Protein AF-A0A0K8QPE7-F1 (afdb_monomer)

InterPro domains:
  IPR009057 Homedomain-like superfamily [SSF46689] (226-319)
  IPR014875 Mor transcription activator [PF08765] (223-324)
  IPR052411 c/mor Transcriptional Regulatory Protein [PTHR37812] (212-329)
  IPR059570 HI_1489-like, N-terminal domain [PF27180] (2-115)

Structure (mmCIF, N/CA/C/O backbone):
data_AF-A0A0K8QPE7-F1
#
_entry.id   AF-A0A0K8QPE7-F1
#
loop_
_atom_site.group_PDB
_atom_site.id
_atom_site.type_symbol
_atom_site.label_atom_id
_atom_site.label_alt_id
_atom_site.label_comp_id
_atom_site.label_asym_id
_atom_site.label_entity_id
_atom_site.label_seq_id
_atom_site.pdbx_PDB_ins_code
_atom_site.Cartn_x
_atom_site.Cartn_y
_atom_site.Cartn_z
_atom_site.occupancy
_atom_site.B_iso_or_equiv
_atom_site.auth_seq_id
_atom_site.auth_comp_id
_atom_site.auth_asym_id
_atom_site.auth_atom_id
_atom_site.pdbx_PDB_model_num
ATOM 1 N N . MET A 1 1 ? -21.247 -4.657 -17.329 1.00 58.12 1 MET A N 1
ATOM 2 C CA . MET A 1 1 ? -20.750 -3.402 -16.729 1.00 58.12 1 MET A CA 1
ATOM 3 C C . MET A 1 1 ? -20.026 -3.777 -15.454 1.00 58.12 1 MET A C 1
ATOM 5 O O . MET A 1 1 ? -20.672 -4.264 -14.537 1.00 58.12 1 MET A O 1
ATOM 9 N N . SER A 1 2 ? -18.701 -3.676 -15.448 1.00 74.12 2 SER A N 1
ATOM 10 C CA . SER A 1 2 ? -17.871 -4.015 -14.294 1.00 74.12 2 SER A CA 1
ATOM 11 C C . SER A 1 2 ? -17.926 -2.897 -13.253 1.00 74.12 2 SER A C 1
ATOM 13 O O . SER A 1 2 ? -17.938 -1.712 -13.596 1.00 74.12 2 SER A O 1
ATOM 15 N N . VAL A 1 3 ? -18.003 -3.260 -11.973 1.00 84.12 3 VAL A N 1
ATOM 16 C CA . VAL A 1 3 ? -17.996 -2.281 -10.874 1.00 84.12 3 VAL A CA 1
ATOM 17 C C . VAL A 1 3 ? -16.578 -1.736 -10.746 1.00 84.12 3 VAL A C 1
ATOM 19 O O . VAL A 1 3 ? -15.628 -2.513 -10.689 1.00 84.12 3 VAL A O 1
ATOM 22 N N . ARG A 1 4 ? -16.409 -0.412 -10.709 1.00 83.62 4 ARG A N 1
ATOM 23 C CA . ARG A 1 4 ? -15.086 0.230 -10.657 1.00 83.62 4 ARG A CA 1
ATOM 24 C C . ARG A 1 4 ? -14.842 0.830 -9.280 1.00 83.62 4 ARG A C 1
ATOM 26 O O . ARG A 1 4 ? -15.727 1.477 -8.727 1.00 83.62 4 ARG A O 1
ATOM 33 N N . ILE A 1 5 ? -13.648 0.613 -8.739 1.00 84.69 5 ILE A N 1
ATOM 34 C CA . ILE A 1 5 ? -13.207 1.171 -7.459 1.00 84.69 5 ILE A CA 1
ATOM 35 C C . ILE A 1 5 ? -12.044 2.121 -7.735 1.00 84.69 5 ILE A C 1
ATOM 37 O O . ILE A 1 5 ? -11.119 1.776 -8.468 1.00 84.69 5 ILE A O 1
ATOM 41 N N . THR A 1 6 ? -12.085 3.309 -7.134 1.00 82.50 6 THR A N 1
ATOM 42 C CA . THR A 1 6 ? -11.012 4.307 -7.233 1.00 82.50 6 THR A CA 1
ATOM 43 C C . THR A 1 6 ? -10.194 4.307 -5.952 1.00 82.50 6 THR A C 1
ATOM 45 O O . THR A 1 6 ? -10.733 4.467 -4.857 1.00 82.50 6 THR A O 1
ATOM 48 N N . CYS A 1 7 ? -8.878 4.147 -6.075 1.00 77.19 7 CYS A N 1
ATOM 49 C CA . CYS A 1 7 ? -7.970 4.233 -4.941 1.00 77.19 7 CYS A CA 1
ATOM 50 C C . CYS A 1 7 ? -7.912 5.680 -4.411 1.00 77.19 7 CYS A C 1
ATOM 52 O O . CYS A 1 7 ? -7.470 6.568 -5.143 1.00 77.19 7 CYS A O 1
ATOM 54 N N . PRO A 1 8 ? -8.258 5.944 -3.138 1.00 73.38 8 PRO A N 1
ATOM 55 C CA . PRO A 1 8 ? -8.232 7.298 -2.580 1.00 73.38 8 PRO A CA 1
ATOM 56 C C . PRO A 1 8 ? -6.809 7.849 -2.386 1.00 73.38 8 PRO A C 1
ATOM 58 O O . PRO A 1 8 ? -6.637 9.051 -2.221 1.00 73.38 8 PRO A O 1
ATOM 61 N N . SER A 1 9 ? -5.781 6.994 -2.398 1.00 62.75 9 SER A N 1
ATOM 62 C CA . SER A 1 9 ? -4.389 7.404 -2.161 1.00 62.75 9 SER A CA 1
ATOM 63 C C . SER A 1 9 ? -3.621 7.765 -3.433 1.00 62.75 9 SER A C 1
ATOM 65 O O . SER A 1 9 ? -2.687 8.561 -3.372 1.00 62.75 9 SER A O 1
ATOM 67 N N . CYS A 1 10 ? -3.964 7.173 -4.580 1.00 76.56 10 CYS A N 1
ATOM 68 C CA . CYS A 1 10 ? -3.265 7.429 -5.847 1.00 76.56 10 CYS A CA 1
ATOM 69 C C . CYS A 1 10 ? -4.183 7.783 -7.019 1.00 76.56 10 CYS A C 1
ATOM 71 O O . CYS A 1 10 ? -3.675 8.142 -8.075 1.00 76.56 10 CYS A O 1
ATOM 73 N N . GLY A 1 11 ? -5.506 7.701 -6.852 1.00 79.94 11 GLY A N 1
ATOM 74 C CA . GLY A 1 11 ? -6.484 8.030 -7.890 1.00 79.94 11 GLY A CA 1
ATOM 75 C C . GLY A 1 11 ? -6.674 6.954 -8.960 1.00 79.94 11 GLY A C 1
ATOM 76 O O . GLY A 1 11 ? -7.508 7.136 -9.835 1.00 79.94 11 GLY A O 1
ATOM 77 N N . THR A 1 12 ? -5.942 5.837 -8.893 1.00 82.25 12 THR A N 1
ATOM 78 C CA . THR A 1 12 ? -6.062 4.741 -9.864 1.00 82.25 12 THR A CA 1
ATOM 79 C C . THR A 1 12 ? -7.413 4.045 -9.740 1.00 82.25 12 THR A C 1
ATOM 81 O O . THR A 1 12 ? -7.791 3.595 -8.656 1.00 82.25 12 THR A O 1
ATOM 84 N N . ASP A 1 13 ? -8.112 3.931 -10.859 1.00 84.06 13 ASP A N 1
ATOM 85 C CA . ASP A 1 13 ? -9.331 3.159 -11.045 1.00 84.06 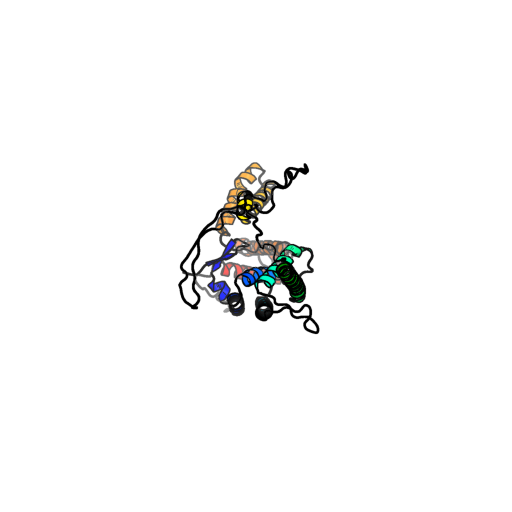13 ASP A CA 1
ATOM 86 C C . ASP A 1 13 ? -9.016 1.707 -11.429 1.00 84.06 13 ASP A C 1
ATOM 88 O O . ASP A 1 13 ? -8.177 1.439 -12.285 1.00 84.06 13 ASP A O 1
ATOM 92 N N . PHE A 1 14 ? -9.693 0.749 -10.799 1.00 83.44 14 PHE A N 1
ATOM 93 C CA . PHE A 1 14 ? -9.559 -0.672 -11.121 1.00 83.44 14 PHE A CA 1
ATOM 94 C C . PHE A 1 14 ? -10.923 -1.377 -11.097 1.00 83.44 14 PHE A C 1
ATOM 96 O O . PHE A 1 14 ? -11.803 -1.000 -10.314 1.00 83.44 14 PHE A O 1
ATOM 103 N N . PRO A 1 15 ? -11.142 -2.394 -11.954 1.00 83.81 15 PRO A N 1
ATOM 104 C CA . PRO A 1 15 ? -12.352 -3.202 -11.894 1.00 83.81 15 PRO A CA 1
ATOM 105 C C . PRO A 1 15 ? -12.342 -4.037 -10.606 1.00 83.81 15 PRO A C 1
ATOM 107 O O . PRO A 1 15 ? -11.383 -4.755 -10.319 1.00 83.81 15 PRO A O 1
ATOM 110 N N . ALA A 1 16 ? -13.411 -3.935 -9.818 1.00 79.75 16 ALA A N 1
ATOM 111 C CA . ALA A 1 16 ? -13.544 -4.566 -8.506 1.00 79.75 16 ALA A CA 1
ATOM 112 C C . ALA A 1 16 ? -13.360 -6.086 -8.579 1.00 79.75 16 ALA A C 1
ATOM 114 O O . ALA A 1 16 ? -12.709 -6.682 -7.722 1.00 79.75 16 ALA A O 1
ATOM 115 N N . GLU A 1 17 ? -13.887 -6.702 -9.638 1.00 79.44 17 GLU A N 1
ATOM 116 C CA . GLU A 1 17 ? -13.729 -8.128 -9.909 1.00 79.44 17 GLU A CA 1
ATOM 117 C C . GLU A 1 17 ? -12.258 -8.548 -10.020 1.00 79.44 17 GLU A C 1
ATOM 119 O O . GLU A 1 17 ? -11.885 -9.545 -9.413 1.00 79.44 17 GLU A O 1
ATOM 124 N N . ALA A 1 18 ? -11.392 -7.768 -10.678 1.00 77.19 18 ALA A N 1
ATOM 125 C CA . ALA A 1 18 ? -9.973 -8.105 -10.811 1.00 77.19 18 ALA A CA 1
ATOM 126 C C . ALA A 1 18 ? -9.252 -8.106 -9.457 1.00 77.19 18 ALA A C 1
ATOM 128 O O . ALA A 1 18 ? -8.376 -8.934 -9.221 1.00 77.19 18 ALA A O 1
ATOM 129 N N . GLY A 1 19 ? -9.655 -7.216 -8.546 1.00 72.56 19 GLY A N 1
ATOM 130 C CA . GLY A 1 19 ? -9.136 -7.192 -7.182 1.00 72.56 19 GLY A CA 1
ATOM 131 C C . GLY A 1 19 ? -9.613 -8.369 -6.330 1.00 72.56 19 GLY A C 1
ATOM 132 O O . GLY A 1 19 ? -8.905 -8.764 -5.413 1.00 72.56 19 GLY A O 1
ATOM 133 N N . LEU A 1 20 ? -10.785 -8.940 -6.627 1.00 77.50 20 LEU A N 1
ATOM 134 C CA . LEU A 1 20 ? -11.432 -9.993 -5.837 1.00 77.50 20 LEU A CA 1
ATOM 135 C C . LEU A 1 20 ? -11.361 -11.386 -6.472 1.00 77.50 20 LEU A C 1
ATOM 137 O O . LEU A 1 20 ? -11.886 -12.328 -5.889 1.00 77.50 20 LEU A O 1
ATOM 141 N N . VAL A 1 21 ? -10.745 -11.561 -7.642 1.00 78.56 21 VAL A N 1
ATOM 142 C CA . VAL A 1 21 ? -10.579 -12.890 -8.263 1.00 78.56 21 VAL A CA 1
ATOM 143 C C . VAL A 1 21 ? -9.715 -13.794 -7.381 1.00 78.56 21 VAL A C 1
ATOM 145 O O . VAL A 1 21 ? -10.066 -14.955 -7.157 1.00 78.56 21 VAL A O 1
ATOM 148 N N . GLU A 1 22 ? -8.637 -13.240 -6.826 1.00 79.81 22 GLU A N 1
ATOM 149 C CA . GLU A 1 22 ? -7.688 -13.960 -5.980 1.00 79.81 22 GLU A CA 1
ATOM 150 C C . GLU A 1 22 ? -8.303 -14.424 -4.653 1.00 79.81 22 GLU A C 1
ATOM 152 O O . GLU A 1 22 ? -8.989 -13.676 -3.950 1.00 79.81 22 GLU A O 1
ATOM 157 N N . GLY A 1 23 ? -8.005 -15.666 -4.257 1.00 84.00 23 GLY A N 1
ATOM 158 C CA . GLY A 1 23 ? -8.595 -16.281 -3.063 1.00 84.00 23 GLY A CA 1
ATOM 159 C C . GLY A 1 23 ? -8.273 -15.537 -1.762 1.00 84.00 23 GLY A C 1
ATOM 160 O O . GLY A 1 23 ? -9.136 -15.405 -0.894 1.00 84.00 23 GLY A O 1
ATOM 161 N N . ASP A 1 24 ? -7.054 -15.004 -1.632 1.00 86.19 24 ASP A N 1
ATOM 162 C CA . ASP A 1 24 ? -6.664 -14.184 -0.477 1.00 86.19 24 ASP A CA 1
ATOM 163 C C . ASP A 1 24 ? -7.404 -12.843 -0.432 1.00 86.19 24 ASP A C 1
ATOM 165 O O . ASP A 1 24 ? -7.728 -12.363 0.652 1.00 86.19 24 ASP A O 1
ATOM 169 N N . ALA A 1 25 ? -7.713 -12.247 -1.587 1.00 85.19 25 ALA A N 1
ATOM 170 C CA . ALA A 1 25 ? -8.438 -10.983 -1.641 1.00 85.19 25 ALA A CA 1
ATOM 171 C C . ALA A 1 25 ? -9.894 -11.153 -1.211 1.00 85.19 25 ALA A C 1
ATOM 173 O O . ALA A 1 25 ? -10.409 -10.336 -0.448 1.00 85.19 25 ALA A O 1
ATOM 174 N N . LYS A 1 26 ? -10.531 -12.263 -1.611 1.00 87.06 26 LYS A N 1
ATOM 175 C CA . LYS A 1 26 ? -11.866 -12.640 -1.119 1.00 87.06 26 LYS A CA 1
ATOM 176 C C . LYS A 1 26 ? -11.873 -12.831 0.391 1.00 87.06 26 LYS A C 1
ATOM 178 O O . LYS A 1 26 ? -12.768 -12.328 1.061 1.00 87.06 26 LYS A O 1
ATOM 183 N N . ARG A 1 27 ? -10.862 -13.520 0.934 1.00 89.75 27 ARG A N 1
ATOM 184 C CA . ARG A 1 27 ? -10.716 -13.701 2.386 1.00 89.75 27 ARG A CA 1
ATOM 185 C C . ARG A 1 27 ? -10.540 -12.370 3.109 1.00 89.75 27 ARG A C 1
ATOM 187 O O . ARG A 1 27 ? -11.201 -12.149 4.116 1.00 89.75 27 ARG A O 1
ATOM 194 N N . LEU A 1 28 ? -9.702 -11.475 2.583 1.00 90.81 28 LEU A N 1
ATOM 195 C CA . LEU A 1 28 ? -9.509 -10.139 3.150 1.00 90.81 28 LEU A CA 1
ATOM 196 C C . LEU A 1 28 ? -10.827 -9.354 3.177 1.00 90.81 28 LEU A C 1
ATOM 198 O O . LEU A 1 28 ? -11.183 -8.783 4.203 1.00 90.81 28 LEU A O 1
ATOM 202 N N . GLY A 1 29 ? -11.562 -9.367 2.062 1.00 89.75 29 GLY A N 1
ATOM 203 C CA . GLY A 1 29 ? -12.872 -8.729 1.956 1.00 89.75 29 GLY A CA 1
ATOM 204 C C . GLY A 1 29 ? -13.899 -9.317 2.926 1.00 89.75 29 GLY A C 1
ATOM 205 O O . GLY A 1 29 ? -14.642 -8.560 3.539 1.00 89.75 29 GLY A O 1
ATOM 206 N N . ALA A 1 30 ? -13.906 -10.639 3.117 1.00 91.06 30 ALA A N 1
ATOM 207 C CA . ALA A 1 30 ? -14.803 -11.308 4.058 1.00 91.06 30 ALA A CA 1
ATOM 208 C C . ALA A 1 30 ? -14.527 -10.911 5.516 1.00 91.06 30 ALA A C 1
ATOM 210 O O . ALA A 1 30 ? -15.469 -10.617 6.246 1.00 91.06 30 ALA A O 1
ATOM 211 N N . VAL A 1 31 ? -13.251 -10.843 5.922 1.00 92.94 31 VAL A N 1
ATOM 212 C CA . VAL A 1 31 ? -12.878 -10.367 7.265 1.00 92.94 31 VAL A CA 1
ATOM 213 C C . VAL A 1 31 ? -13.325 -8.918 7.450 1.00 92.94 31 VAL A C 1
ATOM 215 O O . VAL A 1 31 ? -14.020 -8.613 8.409 1.00 92.94 31 VAL A O 1
ATOM 218 N N . LEU A 1 32 ? -13.014 -8.035 6.496 1.00 92.06 32 LEU A N 1
ATOM 219 C CA . LEU A 1 32 ? -13.408 -6.623 6.566 1.00 92.06 32 LEU A CA 1
ATOM 220 C C . LEU A 1 32 ? -14.928 -6.421 6.601 1.00 92.06 32 LEU A C 1
ATOM 222 O O . LEU A 1 32 ? -15.394 -5.499 7.262 1.00 92.06 32 LEU A O 1
ATOM 226 N N . ALA A 1 33 ? -15.694 -7.262 5.904 1.00 90.62 33 ALA A N 1
ATOM 227 C CA . ALA A 1 33 ? -17.153 -7.194 5.890 1.00 90.62 33 ALA A CA 1
ATOM 228 C C . ALA A 1 33 ? -17.792 -7.621 7.223 1.00 90.62 33 ALA A C 1
ATOM 230 O O . ALA A 1 33 ? -18.894 -7.173 7.525 1.00 90.62 33 ALA A O 1
ATOM 231 N N . GLY A 1 34 ? -17.122 -8.477 8.002 1.00 89.62 34 GLY A N 1
ATOM 232 C CA . GLY A 1 34 ? -17.580 -8.891 9.331 1.00 89.62 34 GLY A CA 1
ATOM 233 C C . GLY A 1 34 ? -17.245 -7.896 10.446 1.00 89.62 34 GLY A C 1
ATOM 234 O O . GLY A 1 34 ? -17.803 -7.995 11.532 1.00 89.62 34 GLY A O 1
ATOM 235 N N . MET A 1 35 ? -16.348 -6.941 10.191 1.00 91.12 35 MET A N 1
ATOM 236 C CA . MET A 1 35 ? -15.895 -5.971 11.186 1.00 91.12 35 MET A CA 1
ATOM 237 C C . MET A 1 35 ? -16.841 -4.771 11.298 1.00 91.12 35 MET A C 1
ATOM 239 O O . MET A 1 35 ? -17.440 -4.331 10.316 1.00 91.12 35 MET A O 1
ATOM 243 N N . GLU A 1 36 ? -16.879 -4.160 12.485 1.00 89.94 36 GLU A N 1
ATOM 244 C CA . GLU A 1 36 ? -17.539 -2.867 12.682 1.00 89.94 36 GLU A CA 1
ATOM 245 C C . GLU A 1 36 ? -16.951 -1.817 11.708 1.00 89.94 36 GLU A C 1
ATOM 247 O O . GLU A 1 36 ? -15.720 -1.691 11.623 1.00 89.94 36 GLU A O 1
ATOM 252 N N . PRO A 1 37 ? -17.770 -1.017 10.992 1.00 86.75 37 PRO A N 1
ATOM 253 C CA . PRO A 1 37 ? -17.288 -0.133 9.924 1.00 86.75 37 PRO A CA 1
ATOM 254 C C . PRO A 1 37 ? -16.219 0.874 10.366 1.00 86.75 37 PRO A C 1
ATOM 256 O O . PRO A 1 37 ? -15.314 1.212 9.595 1.00 86.75 37 PRO A O 1
ATOM 259 N N . VAL A 1 38 ? -16.311 1.347 11.613 1.00 89.19 38 VAL A N 1
ATOM 260 C CA . VAL A 1 38 ? -15.336 2.266 12.217 1.00 89.19 38 VAL A CA 1
ATOM 261 C C . VAL A 1 38 ? -13.967 1.591 12.331 1.00 89.19 38 VAL A C 1
ATOM 263 O O . VAL A 1 38 ? -12.953 2.154 11.911 1.00 89.19 38 VAL A O 1
ATOM 266 N N . LEU A 1 39 ? -13.940 0.347 12.814 1.00 91.75 39 LEU A N 1
ATOM 267 C CA . LEU A 1 39 ? -12.715 -0.428 12.962 1.00 91.75 39 LEU A CA 1
ATOM 268 C C . LEU A 1 39 ? -12.154 -0.862 11.605 1.00 91.75 39 LEU A C 1
ATOM 270 O O . LEU A 1 39 ? -10.953 -0.733 11.386 1.00 91.75 39 LEU A O 1
ATOM 274 N N . GLY A 1 40 ? -12.997 -1.315 10.672 1.00 90.31 40 GLY A N 1
ATOM 275 C CA . GLY A 1 40 ? -12.563 -1.744 9.338 1.00 90.31 40 GLY A CA 1
ATOM 276 C C . GLY A 1 40 ? -11.819 -0.645 8.567 1.00 90.31 40 GLY A C 1
ATOM 277 O O . GLY A 1 40 ? -10.780 -0.900 7.949 1.00 90.31 40 GLY A O 1
ATOM 278 N N . ARG A 1 41 ? -12.283 0.611 8.668 1.00 87.50 41 ARG A N 1
ATOM 279 C CA . ARG A 1 41 ? -11.604 1.771 8.064 1.00 87.50 41 ARG A CA 1
ATOM 280 C C . ARG A 1 41 ? -10.220 2.012 8.669 1.00 87.50 41 ARG A C 1
ATOM 282 O O . ARG A 1 41 ? -9.263 2.228 7.923 1.00 87.50 41 ARG A O 1
ATOM 289 N N . ALA A 1 42 ? -10.111 1.978 9.996 1.00 90.19 42 ALA A N 1
ATOM 290 C CA . ALA A 1 42 ? -8.844 2.165 10.698 1.00 90.19 42 ALA A CA 1
ATOM 291 C C . ALA A 1 42 ? -7.872 0.999 10.424 1.00 90.19 42 ALA A C 1
ATOM 293 O O . ALA A 1 42 ? -6.682 1.211 10.182 1.00 90.19 42 ALA A O 1
ATOM 294 N N . ALA A 1 43 ? -8.385 -0.231 10.370 1.00 92.94 43 ALA A N 1
ATOM 295 C CA . ALA A 1 43 ? -7.609 -1.450 10.177 1.00 92.94 43 ALA A CA 1
ATOM 296 C C . ALA A 1 43 ? -6.882 -1.497 8.819 1.00 92.94 43 ALA A C 1
ATOM 298 O O . ALA A 1 43 ? -5.730 -1.929 8.748 1.00 92.94 43 ALA A O 1
ATOM 299 N N . LEU A 1 44 ? -7.494 -0.985 7.746 1.00 90.06 44 LEU A N 1
ATOM 300 C CA . LEU A 1 44 ? -6.829 -0.878 6.440 1.00 90.06 44 LEU A CA 1
ATOM 301 C C . LEU A 1 44 ? -5.600 0.042 6.479 1.00 90.06 44 LEU A C 1
ATOM 303 O O . LEU A 1 44 ? -4.564 -0.284 5.903 1.00 90.06 44 LEU A O 1
ATOM 307 N N . GLN A 1 45 ? -5.687 1.171 7.185 1.00 88.81 45 GLN A N 1
ATOM 308 C CA . GLN A 1 45 ? -4.551 2.083 7.355 1.00 88.81 45 GLN A CA 1
ATOM 309 C C . GLN A 1 45 ? -3.491 1.482 8.282 1.00 88.81 45 GLN A C 1
ATOM 311 O O . GLN A 1 45 ? -2.293 1.631 8.046 1.00 88.81 45 GLN A O 1
ATOM 316 N N . TYR A 1 46 ? -3.930 0.748 9.302 1.00 93.44 46 TYR A N 1
ATOM 317 C CA . TYR A 1 46 ? -3.068 0.048 10.245 1.00 93.44 46 TYR A CA 1
ATOM 318 C C . TYR A 1 46 ? -2.177 -1.005 9.578 1.00 93.44 46 TYR A C 1
ATOM 320 O O . TYR A 1 46 ? -0.999 -1.119 9.923 1.00 93.44 46 TYR A O 1
ATOM 328 N N . LEU A 1 47 ? -2.681 -1.718 8.563 1.00 92.50 47 LEU A N 1
ATOM 329 C CA . LEU A 1 47 ? -1.890 -2.686 7.793 1.00 92.50 47 LEU A CA 1
ATOM 330 C C . LEU A 1 47 ? -0.629 -2.075 7.161 1.00 92.50 47 LEU A C 1
ATOM 332 O O . LEU A 1 47 ? 0.367 -2.780 6.980 1.00 92.50 47 LEU A O 1
ATOM 336 N N . HIS A 1 48 ? -0.618 -0.769 6.872 1.00 89.38 48 HIS A N 1
ATOM 337 C CA . HIS A 1 48 ? 0.575 -0.096 6.358 1.00 89.38 48 HIS A CA 1
ATOM 338 C C . HIS A 1 48 ? 1.748 -0.113 7.349 1.00 89.38 48 HIS A C 1
ATOM 340 O O . HIS A 1 48 ? 2.896 -0.122 6.908 1.00 89.38 48 HIS A O 1
ATOM 346 N N . LEU A 1 49 ? 1.498 -0.200 8.661 1.00 91.94 49 LEU A N 1
ATOM 347 C CA . LEU A 1 49 ? 2.553 -0.267 9.684 1.00 91.94 49 LEU A CA 1
ATOM 348 C C . LEU A 1 49 ? 3.300 -1.617 9.694 1.00 91.94 49 LEU A C 1
ATOM 350 O O . LEU A 1 49 ? 4.403 -1.722 10.230 1.00 91.94 49 LEU A O 1
ATOM 354 N N . PHE A 1 50 ? 2.735 -2.653 9.071 1.00 91.62 50 PHE A N 1
ATOM 355 C CA . PHE A 1 50 ? 3.351 -3.981 8.935 1.00 91.62 50 PHE A CA 1
ATOM 356 C C . PHE A 1 50 ? 4.103 -4.151 7.611 1.00 91.62 50 PHE A C 1
ATOM 358 O O . PHE A 1 50 ? 4.711 -5.199 7.364 1.00 91.62 50 PHE A O 1
ATOM 365 N N . LYS A 1 51 ? 4.056 -3.139 6.736 1.00 90.62 51 LYS A N 1
ATOM 366 C CA . LYS A 1 51 ? 4.700 -3.181 5.427 1.00 90.62 51 LYS A CA 1
ATOM 367 C C . LYS A 1 51 ? 6.226 -3.064 5.584 1.00 90.62 51 LYS A C 1
ATOM 369 O O . LYS A 1 51 ? 6.707 -2.065 6.117 1.00 90.62 51 LYS A O 1
ATOM 374 N N . PRO A 1 52 ? 7.011 -4.042 5.097 1.00 86.25 52 PRO A N 1
ATOM 375 C CA . PRO A 1 52 ? 8.469 -3.947 5.094 1.00 86.25 52 PRO A CA 1
ATOM 376 C C . PRO A 1 52 ? 8.962 -2.899 4.082 1.00 86.25 52 PRO A C 1
ATOM 378 O O . PRO A 1 52 ? 8.320 -2.643 3.066 1.00 86.25 52 PRO A O 1
ATOM 381 N N . ALA A 1 53 ? 10.145 -2.326 4.320 1.00 79.62 53 ALA A N 1
ATOM 382 C CA . ALA A 1 53 ? 10.659 -1.199 3.531 1.00 79.62 53 ALA A CA 1
ATOM 383 C C . ALA A 1 53 ? 10.847 -1.498 2.029 1.00 79.62 53 ALA A C 1
ATOM 385 O O . ALA A 1 53 ? 10.710 -0.601 1.201 1.00 79.62 53 ALA A O 1
ATOM 386 N N . LYS A 1 54 ? 11.174 -2.747 1.668 1.00 79.81 54 LYS A N 1
ATOM 387 C CA . LYS A 1 54 ? 11.563 -3.124 0.296 1.00 79.81 54 LYS A CA 1
ATOM 388 C C . LYS A 1 54 ? 10.505 -3.909 -0.480 1.00 79.81 54 LYS A C 1
ATOM 390 O O . LYS A 1 54 ? 10.642 -4.048 -1.690 1.00 79.81 54 LYS A O 1
ATOM 395 N N . THR A 1 55 ? 9.482 -4.450 0.177 1.00 82.81 55 THR A N 1
ATOM 396 C CA . THR A 1 55 ? 8.518 -5.359 -0.463 1.00 82.81 55 THR A CA 1
ATOM 397 C C . THR A 1 55 ? 7.081 -4.986 -0.120 1.00 82.81 55 THR A C 1
ATOM 399 O O . THR A 1 55 ? 6.799 -4.312 0.871 1.00 82.81 55 THR A O 1
ATOM 402 N N . SER A 1 56 ? 6.143 -5.391 -0.974 1.00 83.56 56 SER A N 1
ATOM 403 C CA . SER A 1 56 ? 4.718 -5.283 -0.675 1.00 83.56 56 SER A CA 1
ATOM 404 C C . SER A 1 56 ? 4.314 -6.325 0.371 1.00 83.56 56 SER A C 1
ATOM 406 O O . SER A 1 56 ? 4.874 -7.424 0.443 1.00 83.56 56 SER A O 1
ATOM 408 N N . LEU A 1 57 ? 3.338 -5.973 1.209 1.00 85.62 57 LEU A N 1
ATOM 409 C CA . LEU A 1 57 ? 2.767 -6.907 2.172 1.00 85.62 57 LEU A CA 1
ATOM 410 C C . LEU A 1 57 ? 1.999 -7.986 1.401 1.00 85.62 57 LEU A C 1
ATOM 412 O O . LEU A 1 57 ? 1.094 -7.674 0.630 1.00 85.62 57 LEU A O 1
ATOM 416 N N . ARG A 1 58 ? 2.362 -9.257 1.600 1.00 89.62 58 ARG A N 1
ATOM 417 C CA . ARG A 1 58 ? 1.633 -10.380 0.996 1.00 89.62 58 ARG A CA 1
ATOM 418 C C . ARG A 1 58 ? 0.209 -10.435 1.543 1.00 89.62 58 ARG A C 1
ATOM 420 O O . ARG A 1 58 ? 0.017 -10.355 2.757 1.00 89.62 58 ARG A O 1
ATOM 427 N N . LEU A 1 59 ? -0.759 -10.658 0.659 1.00 89.50 59 LEU A N 1
ATOM 428 C CA . LEU A 1 59 ? -2.180 -10.636 1.002 1.00 89.50 59 LEU A CA 1
ATOM 429 C C . LEU A 1 59 ? -2.549 -11.709 2.036 1.00 89.50 59 LEU A C 1
ATOM 431 O O . LEU A 1 59 ? -3.202 -11.389 3.021 1.00 89.50 59 LEU A O 1
ATOM 435 N N . ALA A 1 60 ? -1.999 -12.923 1.921 1.00 90.62 60 ALA A N 1
ATOM 436 C CA . ALA A 1 60 ? -2.125 -13.969 2.942 1.00 90.62 60 ALA A CA 1
ATOM 437 C C . ALA A 1 60 ? -1.716 -13.509 4.356 1.00 90.62 60 ALA A C 1
ATOM 439 O O . ALA A 1 60 ? -2.360 -13.861 5.342 1.00 90.62 60 ALA A O 1
ATOM 440 N N . ARG A 1 61 ? -0.645 -12.708 4.482 1.00 93.31 61 ARG A N 1
ATOM 441 C CA . ARG A 1 61 ? -0.210 -12.171 5.783 1.00 93.31 61 ARG A CA 1
ATOM 442 C C . ARG A 1 61 ? -1.159 -11.078 6.273 1.00 93.31 61 ARG A C 1
ATOM 444 O O . ARG A 1 61 ? -1.455 -11.046 7.461 1.00 93.31 61 ARG A O 1
ATOM 451 N N . ALA A 1 62 ? -1.638 -10.215 5.378 1.00 93.19 62 ALA A N 1
ATOM 452 C CA . ALA A 1 62 ? -2.625 -9.191 5.713 1.00 93.19 62 ALA A CA 1
ATOM 453 C C . ALA A 1 62 ? -3.936 -9.805 6.233 1.00 93.19 62 ALA A C 1
ATOM 455 O O . ALA A 1 62 ? -4.463 -9.334 7.233 1.00 93.19 62 ALA A O 1
ATOM 456 N N . VAL A 1 63 ? -4.406 -10.895 5.611 1.00 94.38 63 VAL A N 1
ATOM 457 C CA . VAL A 1 63 ? -5.586 -11.651 6.063 1.00 94.38 63 VAL A CA 1
ATOM 458 C C . VAL A 1 63 ? -5.394 -12.178 7.483 1.00 94.38 63 VAL A C 1
ATOM 460 O O . VAL A 1 63 ? -6.275 -11.986 8.311 1.00 94.38 63 VAL A O 1
ATOM 463 N N . ARG A 1 64 ? -4.243 -12.796 7.788 1.00 95.06 64 ARG A N 1
ATOM 464 C CA . ARG A 1 64 ? -3.960 -13.314 9.140 1.00 95.06 64 ARG A CA 1
ATOM 465 C C . ARG A 1 64 ? -3.960 -12.202 10.190 1.00 95.06 64 ARG A C 1
ATOM 467 O O . ARG A 1 64 ? -4.632 -12.339 11.199 1.00 95.06 64 ARG A O 1
ATOM 474 N N . LEU A 1 65 ? -3.280 -11.086 9.911 1.00 95.12 65 LEU A N 1
ATOM 475 C CA . LEU A 1 65 ? -3.229 -9.933 10.819 1.00 95.12 65 LEU A CA 1
ATOM 476 C C . LEU A 1 65 ? -4.611 -9.298 11.044 1.00 95.12 65 LEU A C 1
ATOM 478 O O . LEU A 1 65 ? -4.940 -8.920 12.162 1.00 95.12 65 LEU A O 1
ATOM 482 N N . LEU A 1 66 ? -5.432 -9.168 9.996 1.00 95.50 66 LEU A N 1
ATOM 483 C CA . LEU A 1 66 ? -6.790 -8.641 10.157 1.00 95.50 66 LEU A CA 1
ATOM 484 C C . LEU A 1 66 ? -7.704 -9.602 10.913 1.00 95.50 66 LEU A C 1
ATOM 486 O O . LEU A 1 66 ? -8.497 -9.134 11.720 1.00 95.50 66 LEU A O 1
ATOM 490 N N . ALA A 1 67 ? -7.598 -10.910 10.672 1.00 94.69 67 ALA A N 1
ATOM 491 C CA . ALA A 1 67 ? -8.380 -11.904 11.401 1.00 94.69 67 ALA A CA 1
ATOM 492 C C . ALA A 1 67 ? -8.029 -11.892 12.897 1.00 94.69 67 ALA A C 1
ATOM 494 O O . ALA A 1 67 ? -8.922 -11.789 13.726 1.00 94.69 67 ALA A O 1
ATOM 495 N N . GLU A 1 68 ? -6.735 -11.864 13.238 1.00 95.25 68 GLU A N 1
ATOM 496 C CA . GLU A 1 68 ? -6.280 -11.731 14.629 1.00 95.25 68 GLU A CA 1
ATOM 497 C C . GLU A 1 68 ? -6.791 -10.435 15.283 1.00 95.25 68 GLU A C 1
ATOM 499 O O . GLU A 1 68 ? -7.195 -10.438 16.445 1.00 95.25 68 GLU A O 1
ATOM 504 N N . LEU A 1 69 ? -6.797 -9.316 14.550 1.00 95.12 69 LEU A N 1
ATOM 505 C CA . LEU A 1 69 ? -7.346 -8.051 15.044 1.00 95.12 69 LEU A CA 1
ATOM 506 C C . LEU A 1 69 ? -8.867 -8.117 15.255 1.00 95.12 69 LEU A C 1
ATOM 508 O O . LEU A 1 69 ? -9.355 -7.566 16.241 1.00 95.12 69 LEU A O 1
ATOM 512 N N . ALA A 1 70 ? -9.599 -8.759 14.343 1.00 93.50 70 ALA A N 1
ATOM 513 C CA . ALA A 1 70 ? -11.039 -8.958 14.467 1.00 93.50 70 ALA A CA 1
ATOM 514 C C . ALA A 1 70 ? -11.362 -9.812 15.701 1.00 93.50 70 ALA A C 1
ATOM 516 O O . ALA A 1 70 ? -12.134 -9.369 16.543 1.00 93.50 70 ALA A O 1
ATOM 517 N N . ASP A 1 71 ? -10.662 -10.935 15.897 1.00 92.88 71 ASP A N 1
ATOM 518 C CA . ASP A 1 71 ? -10.825 -11.800 17.073 1.00 92.88 71 ASP A CA 1
ATOM 519 C C . ASP A 1 71 ? -10.560 -11.042 18.390 1.00 92.88 71 ASP A C 1
ATOM 521 O O . ASP A 1 71 ? -11.272 -11.211 19.384 1.00 92.88 71 ASP A O 1
ATOM 525 N N . LEU A 1 72 ? -9.545 -10.167 18.409 1.00 91.50 72 LEU A N 1
ATOM 526 C CA . LEU A 1 72 ? -9.237 -9.323 19.568 1.00 91.50 72 LEU A CA 1
ATOM 527 C C . LEU A 1 72 ? -10.324 -8.276 19.851 1.00 91.50 72 LEU A C 1
ATOM 529 O O . LEU A 1 72 ? -10.587 -7.975 21.018 1.00 91.50 72 LEU A O 1
ATOM 533 N N . ALA A 1 73 ? -10.935 -7.709 18.811 1.00 91.88 73 ALA A N 1
ATOM 534 C CA . ALA A 1 73 ? -12.022 -6.747 18.952 1.00 91.88 73 ALA A CA 1
ATOM 535 C C . ALA A 1 73 ? -13.331 -7.430 19.382 1.00 91.88 73 ALA A C 1
ATOM 537 O O . ALA A 1 73 ? -14.004 -6.940 20.291 1.00 91.88 73 ALA A O 1
ATOM 538 N N . ASP A 1 74 ? -13.640 -8.590 18.801 1.00 91.00 74 ASP A N 1
ATOM 539 C CA . ASP A 1 74 ? -14.847 -9.375 19.074 1.00 91.00 74 ASP A CA 1
ATOM 540 C C . ASP A 1 74 ? -14.842 -9.985 20.479 1.00 91.00 74 ASP A C 1
ATOM 542 O O . ASP A 1 74 ? -15.895 -10.164 21.093 1.00 91.00 74 ASP A O 1
ATOM 546 N N . ALA A 1 75 ? -13.659 -10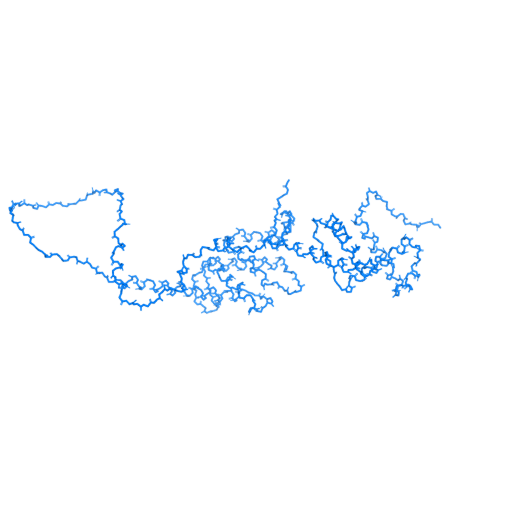.215 21.056 1.00 89.62 75 ALA A N 1
ATOM 547 C CA . ALA A 1 75 ? -13.527 -10.603 22.457 1.00 89.62 75 ALA A CA 1
ATOM 548 C C . ALA A 1 75 ? -14.122 -9.567 23.438 1.00 89.62 75 ALA A C 1
ATOM 550 O O . ALA A 1 75 ? -14.334 -9.892 24.611 1.00 89.62 75 ALA A O 1
ATOM 551 N N . GLY A 1 76 ? -14.331 -8.312 23.008 1.00 88.06 76 GLY A N 1
ATOM 552 C CA . GLY A 1 76 ? -14.958 -7.230 23.785 1.00 88.06 76 GLY A CA 1
ATOM 553 C C . GLY A 1 76 ? -14.184 -6.797 25.038 1.00 88.06 76 GLY A C 1
ATOM 554 O O . GLY A 1 76 ? -14.631 -5.939 25.806 1.00 88.06 76 GLY A O 1
ATOM 555 N N . THR A 1 77 ? -13.018 -7.395 25.276 1.00 89.62 77 THR A N 1
ATOM 556 C CA . THR A 1 77 ? -12.150 -7.131 26.419 1.00 89.62 77 THR A CA 1
ATOM 557 C C . THR A 1 77 ? -10.701 -7.078 25.972 1.00 89.62 77 THR A C 1
ATOM 559 O O . THR A 1 77 ? -10.287 -7.797 25.067 1.00 89.62 77 THR A O 1
ATOM 562 N N . VAL A 1 78 ? -9.907 -6.243 26.634 1.00 89.75 78 VAL A N 1
ATOM 563 C CA . VAL A 1 78 ? -8.475 -6.108 26.371 1.00 89.75 78 VAL A CA 1
ATOM 564 C C . VAL A 1 78 ? -7.667 -6.432 27.627 1.00 89.75 78 VAL A C 1
ATOM 566 O O . VAL A 1 78 ? -8.011 -6.028 28.740 1.00 89.75 78 VAL A O 1
ATOM 569 N N . CYS A 1 79 ? -6.568 -7.158 27.430 1.00 86.75 79 CYS A N 1
ATOM 570 C CA . CYS A 1 79 ? -5.528 -7.400 28.428 1.00 86.75 79 CYS A CA 1
ATOM 571 C C . CYS A 1 79 ? -4.206 -6.829 27.923 1.00 86.75 79 CYS A C 1
ATOM 573 O O . CYS A 1 79 ? -3.820 -7.112 26.781 1.00 86.75 79 CYS A O 1
ATOM 575 N N . ARG A 1 80 ? -3.478 -6.129 28.803 1.00 78.31 80 ARG A N 1
ATOM 576 C CA . ARG A 1 80 ? -2.113 -5.659 28.527 1.00 78.31 80 ARG A CA 1
ATOM 577 C C . ARG A 1 80 ? -1.168 -6.819 28.196 1.00 78.31 80 ARG A C 1
ATOM 579 O O . ARG A 1 80 ? -0.507 -6.760 27.170 1.00 78.31 80 ARG A O 1
ATOM 586 N N . ASP A 1 81 ? -1.207 -7.882 29.004 1.00 77.44 81 ASP A N 1
ATOM 587 C CA . ASP A 1 81 ? -0.498 -9.151 28.799 1.00 77.44 81 ASP A CA 1
ATOM 588 C C . ASP A 1 81 ? -1.435 -10.330 29.121 1.00 77.44 81 ASP A C 1
ATOM 590 O O . ASP A 1 81 ? -2.167 -10.292 30.112 1.00 77.44 81 ASP A O 1
ATOM 594 N N . GLU A 1 82 ? -1.424 -11.388 28.302 1.00 68.00 82 GLU A N 1
ATOM 595 C CA . GLU A 1 82 ? -2.350 -12.538 28.427 1.00 68.00 82 GLU A CA 1
ATOM 596 C C . GLU A 1 82 ? -2.160 -13.361 29.701 1.00 68.00 82 GLU A C 1
ATOM 598 O O . GLU A 1 82 ? -3.085 -14.036 30.140 1.00 68.00 82 GLU A O 1
ATOM 603 N N . ARG A 1 83 ? -0.966 -13.317 30.297 1.00 64.31 83 ARG A N 1
ATOM 604 C CA . ARG A 1 83 ? -0.596 -14.211 31.402 1.00 64.31 83 ARG A CA 1
ATOM 605 C C . ARG A 1 83 ? -1.015 -13.707 32.787 1.00 64.31 83 ARG A C 1
ATOM 607 O O . ARG A 1 83 ? -1.099 -14.520 33.697 1.00 64.31 83 ARG A O 1
ATOM 614 N N . ALA A 1 84 ? -1.255 -12.405 32.968 1.00 54.38 84 ALA A N 1
ATOM 615 C CA . ALA A 1 84 ? -1.497 -11.830 34.301 1.00 54.38 84 ALA A CA 1
ATOM 616 C C . ALA A 1 84 ? -2.332 -10.530 34.316 1.00 54.38 84 ALA A C 1
ATOM 618 O O . ALA A 1 84 ? -2.427 -9.869 35.349 1.00 54.38 84 ALA A O 1
ATOM 619 N N . GLY A 1 85 ? -2.903 -10.110 33.183 1.00 63.62 85 GLY A N 1
ATOM 620 C CA . GLY A 1 85 ? -3.548 -8.801 33.068 1.00 63.62 85 GLY A CA 1
ATOM 621 C C . GLY A 1 85 ? -5.009 -8.773 33.518 1.00 63.62 85 GLY A C 1
ATOM 622 O O . GLY A 1 85 ? -5.804 -9.627 33.128 1.00 63.62 85 GLY A O 1
ATOM 623 N N . VAL A 1 86 ? -5.386 -7.722 34.253 1.00 80.12 86 VAL A N 1
ATOM 624 C CA . VAL A 1 86 ? -6.790 -7.317 34.447 1.00 80.12 86 VAL A CA 1
ATOM 625 C C . VAL A 1 86 ? -7.459 -7.178 33.076 1.00 80.12 86 VAL A C 1
ATOM 627 O O . VAL A 1 86 ? -6.879 -6.597 32.158 1.00 80.12 86 VAL A O 1
ATOM 630 N N . ARG A 1 87 ? -8.664 -7.732 32.918 1.00 84.56 87 ARG A N 1
ATOM 631 C CA . ARG A 1 87 ? -9.475 -7.547 31.708 1.00 84.56 87 ARG A CA 1
ATOM 632 C C . ARG A 1 87 ? -10.253 -6.251 31.828 1.00 84.56 87 ARG A C 1
ATOM 634 O O . ARG A 1 87 ? -10.991 -6.066 32.791 1.00 84.56 87 ARG A O 1
ATOM 641 N N . ARG A 1 88 ? -10.093 -5.374 30.842 1.00 85.00 88 ARG A N 1
ATOM 642 C CA . ARG A 1 88 ? -10.854 -4.128 30.728 1.00 85.00 88 ARG A CA 1
ATOM 643 C C . ARG A 1 88 ? -11.834 -4.234 29.561 1.00 85.00 88 ARG A C 1
ATOM 645 O O . ARG A 1 88 ? -11.463 -4.827 28.546 1.00 85.00 88 ARG A O 1
ATOM 652 N N . PRO A 1 89 ? -13.063 -3.705 29.673 1.00 87.44 89 PRO A N 1
ATOM 653 C CA . PRO A 1 89 ? -13.994 -3.684 28.551 1.00 87.44 89 PRO A CA 1
ATOM 654 C C . PRO A 1 89 ? -13.437 -2.788 27.438 1.00 87.44 89 PRO A C 1
ATOM 656 O O . PRO A 1 89 ? -13.029 -1.657 27.693 1.00 87.44 89 PRO A O 1
ATOM 659 N N . ALA A 1 90 ? -13.413 -3.294 26.208 1.00 90.19 90 ALA A N 1
ATOM 660 C CA . ALA A 1 90 ? -12.911 -2.569 25.046 1.00 90.19 90 ALA A CA 1
ATOM 661 C C . ALA A 1 90 ? -13.848 -2.793 23.858 1.00 90.19 90 ALA A C 1
ATOM 663 O O . ALA A 1 90 ? -13.857 -3.865 23.259 1.00 90.19 90 ALA A O 1
ATOM 664 N N . ALA A 1 91 ? -14.640 -1.771 23.532 1.00 90.06 91 ALA A N 1
ATOM 665 C CA . ALA A 1 91 ? -15.481 -1.759 22.339 1.00 90.06 91 ALA A CA 1
ATOM 666 C C . ALA A 1 91 ? -14.644 -1.509 21.071 1.00 90.06 91 ALA A C 1
ATOM 668 O O . ALA A 1 91 ? -13.539 -0.967 21.148 1.00 90.06 91 ALA A O 1
ATOM 669 N N . ALA A 1 92 ? -15.192 -1.836 19.897 1.00 90.56 92 ALA A N 1
ATOM 670 C CA . ALA A 1 92 ? -14.529 -1.641 18.603 1.00 90.56 92 ALA A CA 1
ATOM 671 C C . ALA A 1 92 ? -14.065 -0.187 18.361 1.00 90.56 92 ALA A C 1
ATOM 673 O O . ALA A 1 92 ? -13.002 0.036 17.782 1.00 90.56 92 ALA A O 1
ATOM 674 N N . GLU A 1 93 ? -14.805 0.804 18.869 1.00 89.56 93 GLU A N 1
ATOM 675 C CA . GLU A 1 93 ? -14.432 2.227 18.811 1.00 89.56 93 GLU A CA 1
ATOM 676 C C . GLU A 1 93 ? -13.108 2.522 19.529 1.00 89.56 93 GLU A C 1
ATOM 678 O O . GLU A 1 93 ? -12.301 3.321 19.058 1.00 89.56 93 GLU A O 1
ATOM 683 N N . LEU A 1 94 ? -12.849 1.842 20.650 1.00 92.50 94 LEU A N 1
ATOM 684 C CA . LEU A 1 94 ? -11.622 2.017 21.422 1.00 92.50 94 LEU A CA 1
ATOM 685 C C . LEU A 1 94 ? -10.410 1.449 20.675 1.00 92.50 94 LEU A C 1
ATOM 687 O O . LEU A 1 94 ? -9.327 2.031 20.700 1.00 92.50 94 LEU A O 1
ATOM 691 N N . TRP A 1 95 ? -10.603 0.330 19.973 1.00 94.38 95 TRP A N 1
ATOM 692 C CA . TRP A 1 95 ? -9.592 -0.240 19.086 1.00 94.38 95 TRP A CA 1
ATOM 693 C C . TRP A 1 95 ? -9.290 0.684 17.906 1.00 94.38 95 TRP A C 1
ATOM 695 O O . TRP A 1 95 ? -8.118 0.899 17.593 1.00 94.38 95 TRP A O 1
ATOM 705 N N . ALA A 1 96 ? -10.318 1.282 17.298 1.00 92.88 96 ALA A N 1
ATOM 706 C CA . ALA A 1 96 ? -10.145 2.274 16.239 1.00 92.88 96 ALA A CA 1
ATOM 707 C C . ALA A 1 96 ? -9.372 3.508 16.738 1.00 92.88 96 ALA A C 1
ATOM 709 O O . ALA A 1 96 ? -8.377 3.887 16.121 1.00 92.88 96 ALA A O 1
ATOM 710 N N . ALA A 1 97 ? -9.735 4.060 17.901 1.00 90.94 97 ALA A N 1
ATOM 711 C CA . ALA A 1 97 ? -9.020 5.179 18.519 1.00 90.94 97 ALA A CA 1
ATOM 712 C C . ALA A 1 97 ? -7.551 4.837 18.838 1.00 90.94 97 ALA A C 1
ATOM 714 O O . ALA A 1 97 ? -6.649 5.645 18.611 1.00 90.94 97 ALA A O 1
ATOM 715 N N . GLY A 1 98 ? -7.283 3.617 19.319 1.00 93.25 98 GLY A N 1
ATOM 716 C CA . GLY A 1 98 ? -5.923 3.132 19.554 1.00 93.25 98 GLY A CA 1
ATOM 717 C C . GLY A 1 98 ? -5.091 3.054 18.270 1.00 93.25 98 GLY A C 1
ATOM 718 O O . GLY A 1 98 ? -3.933 3.480 18.253 1.00 93.25 98 GLY A O 1
ATOM 719 N N . ILE A 1 99 ? -5.689 2.566 17.178 1.00 94.62 99 ILE A N 1
ATOM 720 C CA . ILE A 1 99 ? -5.063 2.546 15.850 1.00 94.62 99 ILE A CA 1
ATOM 721 C C . ILE A 1 99 ? -4.772 3.972 15.368 1.00 94.62 99 ILE A C 1
ATOM 723 O O . ILE A 1 99 ? -3.660 4.250 14.922 1.00 94.62 99 ILE A O 1
ATOM 727 N N . GLU A 1 100 ? -5.732 4.888 15.480 1.00 92.56 100 GLU A N 1
ATOM 728 C CA . GLU A 1 100 ? -5.563 6.290 15.085 1.00 92.56 100 GLU A CA 1
ATOM 729 C C . GLU A 1 100 ? -4.427 6.968 15.858 1.00 92.56 100 GLU A C 1
ATOM 731 O O . GLU A 1 100 ? -3.588 7.640 15.254 1.00 92.56 100 GLU A O 1
ATOM 736 N N . GLN A 1 101 ? -4.318 6.723 17.169 1.00 91.88 101 GLN A N 1
ATOM 737 C CA . GLN A 1 101 ? -3.198 7.223 17.968 1.00 91.88 101 GLN A CA 1
ATOM 738 C C . GLN A 1 101 ? -1.847 6.693 17.457 1.00 91.88 101 GLN A C 1
ATOM 740 O O . GLN A 1 101 ? -0.883 7.458 17.362 1.00 91.88 101 GLN A O 1
ATOM 745 N N . MET A 1 102 ? -1.756 5.406 17.099 1.00 93.00 102 MET A N 1
ATOM 746 C CA . MET A 1 102 ? -0.534 4.846 16.507 1.00 93.00 102 MET A CA 1
ATOM 747 C C . MET A 1 102 ? -0.197 5.495 15.162 1.00 93.00 102 MET A C 1
ATOM 749 O O . MET A 1 102 ? 0.969 5.787 14.899 1.00 93.00 102 MET A O 1
ATOM 753 N N . LEU A 1 103 ? -1.204 5.745 14.322 1.00 90.38 103 LEU A N 1
ATOM 754 C CA . LEU A 1 103 ? -1.028 6.386 13.018 1.00 90.38 103 LEU A CA 1
ATOM 755 C C . LEU A 1 103 ? -0.549 7.841 13.155 1.00 90.38 103 LEU A C 1
ATOM 757 O O . LEU A 1 103 ? 0.317 8.264 12.388 1.00 90.38 103 LEU A O 1
ATOM 761 N N . MET A 1 104 ? -1.028 8.585 14.158 1.00 90.44 104 MET A N 1
ATOM 762 C CA . MET A 1 104 ? -0.526 9.935 14.466 1.00 90.44 104 MET A CA 1
ATOM 763 C C . MET A 1 104 ? 0.939 9.926 14.920 1.00 90.44 104 MET A C 1
ATOM 765 O O . MET A 1 104 ? 1.687 10.856 14.631 1.00 90.44 104 MET A O 1
ATOM 769 N N . GLN A 1 105 ? 1.366 8.876 15.623 1.00 89.38 105 GLN A N 1
ATOM 770 C CA . GLN A 1 105 ? 2.717 8.747 16.176 1.00 89.38 105 GLN A CA 1
ATOM 771 C C . GLN A 1 105 ? 3.645 7.890 15.304 1.00 89.38 105 GLN A C 1
ATOM 773 O O . GLN A 1 105 ? 4.676 7.423 15.791 1.00 89.38 105 GLN A O 1
ATOM 778 N N . ARG A 1 106 ? 3.314 7.701 14.015 1.00 87.06 106 ARG A N 1
ATOM 779 C CA . ARG A 1 106 ? 4.016 6.762 13.121 1.00 87.06 106 ARG A CA 1
ATOM 780 C C . ARG A 1 106 ? 5.539 6.946 13.111 1.00 87.06 106 ARG A C 1
ATOM 782 O O . ARG A 1 106 ? 6.261 5.959 13.079 1.00 87.06 106 ARG A O 1
ATOM 789 N N . ASP A 1 107 ? 6.019 8.192 13.169 1.00 86.62 107 ASP A N 1
ATOM 790 C CA . ASP A 1 107 ? 7.443 8.522 13.014 1.00 86.62 107 ASP A CA 1
ATOM 791 C C . ASP A 1 107 ? 8.267 8.127 14.259 1.00 86.62 107 ASP A C 1
ATOM 793 O O . ASP A 1 107 ? 9.492 8.075 14.207 1.00 86.62 107 ASP A O 1
ATOM 797 N N . ARG A 1 108 ? 7.600 7.822 15.383 1.00 87.25 108 ARG A N 1
ATOM 798 C CA . ARG A 1 108 ? 8.220 7.332 16.626 1.00 87.25 108 ARG A CA 1
ATOM 799 C C . ARG A 1 108 ? 8.240 5.805 16.726 1.00 87.25 108 ARG A C 1
ATOM 801 O O . ARG A 1 108 ? 8.817 5.271 17.671 1.00 87.25 108 ARG A O 1
ATOM 808 N N . LEU A 1 109 ? 7.585 5.101 15.801 1.00 89.12 109 LEU A N 1
ATOM 809 C CA . LEU A 1 109 ? 7.473 3.645 15.820 1.00 89.12 109 LEU A CA 1
ATOM 810 C C . LEU A 1 109 ? 8.609 2.998 15.028 1.00 89.12 109 LEU A C 1
ATOM 812 O O . LEU A 1 109 ? 8.987 3.457 13.952 1.00 89.12 109 LEU A O 1
ATOM 816 N N . VAL A 1 110 ? 9.113 1.872 15.534 1.00 86.50 110 VAL A N 1
ATOM 817 C CA . VAL A 1 110 ? 10.048 1.025 14.788 1.00 86.50 110 VAL A CA 1
ATOM 818 C C . VAL A 1 110 ? 9.240 0.153 13.832 1.00 86.50 110 VAL A C 1
ATOM 820 O O . VAL A 1 110 ? 8.530 -0.760 14.254 1.00 86.50 110 VAL A O 1
ATOM 823 N N . LEU A 1 111 ? 9.328 0.463 12.540 1.00 88.88 111 LEU A N 1
ATOM 824 C CA . LEU A 1 111 ? 8.654 -0.271 11.471 1.00 88.88 111 LEU A CA 1
ATOM 825 C C . LEU A 1 111 ? 9.626 -1.261 10.801 1.00 88.88 111 LEU A C 1
ATOM 827 O O . LEU A 1 111 ? 10.811 -0.950 10.662 1.00 88.88 111 LEU A O 1
ATOM 831 N N . PRO A 1 112 ? 9.154 -2.425 10.320 1.00 89.06 112 PRO A N 1
ATOM 832 C CA . PRO A 1 112 ? 7.769 -2.898 10.344 1.00 89.06 112 PRO A CA 1
ATOM 833 C C . PRO A 1 112 ? 7.372 -3.495 11.699 1.00 89.06 112 PRO A C 1
ATOM 835 O O . PRO A 1 112 ? 8.172 -4.158 12.359 1.00 89.06 112 PRO A O 1
ATOM 838 N N . LEU A 1 113 ? 6.104 -3.330 12.077 1.00 91.00 113 LEU A N 1
ATOM 839 C CA . LEU A 1 113 ? 5.564 -4.000 13.258 1.00 91.00 113 LEU A CA 1
ATOM 840 C C . LEU A 1 113 ? 5.532 -5.525 13.062 1.00 91.00 113 LEU A C 1
ATOM 842 O O . LEU A 1 113 ? 5.284 -6.037 11.965 1.00 91.00 113 LEU A O 1
ATOM 846 N N . ALA A 1 114 ? 5.776 -6.258 14.148 1.00 88.44 114 ALA A N 1
ATOM 847 C CA . ALA A 1 114 ? 5.739 -7.719 14.149 1.00 88.44 114 ALA A CA 1
ATOM 848 C C . ALA A 1 114 ? 4.345 -8.273 14.483 1.00 88.44 114 ALA A C 1
ATOM 850 O O . ALA A 1 114 ? 3.923 -9.247 13.866 1.00 88.44 114 ALA A O 1
ATOM 851 N N . ASN A 1 115 ? 3.646 -7.660 15.445 1.00 91.94 115 ASN A N 1
ATOM 852 C CA . ASN A 1 115 ? 2.388 -8.143 16.022 1.00 91.94 115 ASN A CA 1
ATOM 853 C C . ASN A 1 115 ? 1.541 -6.989 16.606 1.00 91.94 115 ASN A C 1
ATOM 855 O O . ASN A 1 115 ? 1.930 -5.820 16.548 1.00 91.94 115 ASN A O 1
ATOM 859 N N . HIS A 1 116 ? 0.396 -7.332 17.202 1.00 93.62 116 HIS A N 1
ATOM 860 C CA . HIS A 1 116 ? -0.578 -6.393 17.775 1.00 93.62 116 HIS A CA 1
ATOM 861 C C . HIS A 1 116 ? -0.316 -6.005 19.242 1.00 93.62 116 HIS A C 1
ATOM 863 O O . HIS A 1 116 ? -1.123 -5.296 19.842 1.00 93.62 116 HIS A O 1
ATOM 869 N N . ASN A 1 117 ? 0.799 -6.430 19.847 1.00 92.50 117 ASN A N 1
ATOM 870 C CA . ASN A 1 117 ? 1.027 -6.252 21.288 1.00 92.50 117 ASN A CA 1
ATOM 871 C C . ASN A 1 117 ? 1.083 -4.777 21.695 1.00 92.50 117 ASN A C 1
ATOM 873 O O . ASN A 1 117 ? 0.535 -4.395 22.724 1.00 92.50 117 ASN A O 1
ATOM 877 N N . TYR A 1 118 ? 1.700 -3.932 20.870 1.00 92.31 118 TYR A N 1
ATOM 878 C CA . TYR A 1 118 ? 1.765 -2.500 21.154 1.00 92.31 118 TYR A CA 1
ATOM 879 C C . TYR A 1 118 ? 0.383 -1.832 21.077 1.00 92.31 118 TYR A C 1
ATOM 881 O O . TYR A 1 118 ? 0.030 -1.043 21.952 1.00 92.31 118 TYR A O 1
ATOM 889 N N . LEU A 1 119 ? -0.442 -2.220 20.096 1.00 94.31 119 LEU A N 1
ATOM 890 C CA . LEU A 1 119 ? -1.825 -1.749 19.993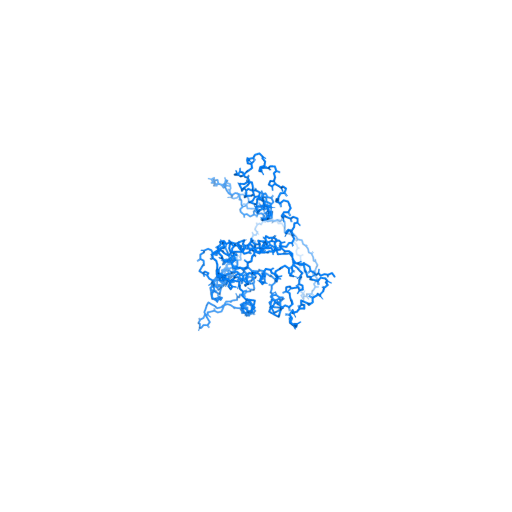 1.00 94.31 119 LEU A CA 1
ATOM 891 C C . LEU A 1 119 ? -2.628 -2.144 21.239 1.00 94.31 119 LEU A C 1
ATOM 893 O O . LEU A 1 119 ? -3.298 -1.302 21.829 1.00 94.31 119 LEU A O 1
ATOM 897 N N . ARG A 1 120 ? -2.494 -3.394 21.699 1.00 93.00 120 ARG A N 1
ATOM 898 C CA . ARG A 1 120 ? -3.140 -3.871 22.932 1.00 93.00 120 ARG A CA 1
ATOM 899 C C . ARG A 1 120 ? -2.763 -3.039 24.156 1.00 93.00 120 ARG A C 1
ATOM 901 O O . ARG A 1 120 ? -3.627 -2.765 24.981 1.00 93.00 120 ARG A O 1
ATOM 908 N N . GLN A 1 121 ? -1.502 -2.617 24.278 1.00 92.06 121 GLN A N 1
ATOM 909 C CA . GLN A 1 121 ? -1.059 -1.761 25.385 1.00 92.06 121 GLN A CA 1
ATOM 910 C C . GLN A 1 121 ? -1.719 -0.378 25.348 1.00 92.06 121 GLN A C 1
ATOM 912 O O . GLN A 1 121 ? -2.151 0.111 26.391 1.00 92.06 121 GLN A O 1
ATOM 917 N N . ILE A 1 122 ? -1.828 0.231 24.163 1.00 92.75 122 ILE A N 1
ATOM 918 C CA . ILE A 1 122 ? -2.499 1.526 23.982 1.00 92.75 122 ILE A CA 1
ATOM 919 C C . ILE A 1 122 ? -3.986 1.403 24.315 1.00 92.75 122 ILE A C 1
ATOM 921 O O . ILE A 1 122 ? -4.488 2.154 25.149 1.00 92.75 122 ILE A O 1
ATOM 925 N N . VAL A 1 123 ? -4.674 0.424 23.722 1.00 94.06 123 VAL A N 1
ATOM 926 C CA . VAL A 1 123 ? -6.112 0.203 23.933 1.00 94.06 123 VAL A CA 1
ATOM 927 C C . VAL A 1 123 ? -6.404 -0.119 25.399 1.00 94.06 123 VAL A C 1
ATOM 929 O O . VAL A 1 123 ? -7.358 0.410 25.959 1.00 94.06 123 VAL A O 1
ATOM 932 N N . PHE A 1 124 ? -5.551 -0.904 26.064 1.00 93.12 124 PHE A N 1
ATOM 933 C CA . PHE A 1 124 ? -5.658 -1.142 27.504 1.00 93.12 124 PHE A CA 1
ATOM 934 C C . PHE A 1 124 ? -5.520 0.148 28.321 1.00 93.12 124 PHE A C 1
ATOM 936 O O . PHE A 1 124 ? -6.321 0.380 29.221 1.00 93.12 124 PHE A O 1
ATOM 943 N N . GLY A 1 125 ? -4.544 1.006 28.003 1.00 90.81 125 GLY A N 1
ATOM 944 C CA . GLY A 1 125 ? -4.379 2.299 28.674 1.00 90.81 125 GLY A CA 1
ATOM 945 C C . GLY A 1 125 ? -5.587 3.223 28.486 1.00 90.81 125 GLY A C 1
ATOM 946 O O . GLY A 1 125 ? -6.024 3.868 29.438 1.00 90.81 125 GLY A O 1
ATOM 947 N N . MET A 1 126 ? -6.173 3.239 27.285 1.00 89.69 126 MET A N 1
ATOM 948 C CA . MET A 1 126 ? -7.414 3.971 27.017 1.00 89.69 126 MET A CA 1
ATOM 949 C C . MET A 1 126 ? -8.607 3.385 27.787 1.00 89.69 126 MET A C 1
ATOM 951 O O . MET A 1 126 ? -9.404 4.142 28.339 1.00 89.69 126 MET A O 1
ATOM 955 N N . ALA A 1 127 ? -8.716 2.055 27.865 1.00 90.88 127 ALA A N 1
ATOM 956 C CA . ALA A 1 127 ? -9.791 1.369 28.583 1.00 90.88 127 ALA A CA 1
ATOM 957 C C . ALA A 1 127 ? -9.717 1.627 30.095 1.00 90.88 127 ALA A C 1
ATOM 959 O O . ALA A 1 127 ? -10.727 1.930 30.727 1.00 90.88 127 ALA A O 1
ATOM 960 N N . ASP A 1 128 ? -8.514 1.563 30.668 1.00 88.69 128 ASP A N 1
ATOM 961 C CA . ASP A 1 128 ? -8.269 1.835 32.086 1.00 88.69 128 ASP A CA 1
ATOM 962 C C . ASP A 1 128 ? -8.588 3.298 32.438 1.00 88.69 128 ASP A C 1
ATOM 964 O O . ASP A 1 128 ? -9.270 3.578 33.426 1.00 88.69 128 ASP A O 1
ATOM 968 N N . ALA A 1 129 ? -8.203 4.242 31.571 1.00 85.94 129 ALA A N 1
ATOM 969 C CA . ALA A 1 129 ? -8.557 5.650 31.726 1.00 85.94 129 ALA A CA 1
ATOM 970 C C . ALA A 1 129 ? -10.075 5.892 31.632 1.00 85.94 129 ALA A C 1
ATOM 972 O O . ALA A 1 129 ? -10.620 6.673 32.419 1.00 85.94 129 ALA A O 1
ATOM 973 N N . ALA A 1 130 ? -10.762 5.218 30.703 1.00 85.88 130 ALA A N 1
ATOM 974 C CA . ALA A 1 130 ? -12.212 5.304 30.547 1.00 85.88 130 ALA A CA 1
ATOM 975 C C . ALA A 1 130 ? -12.953 4.749 31.775 1.00 85.88 130 ALA A C 1
ATOM 977 O O . ALA A 1 130 ? -13.901 5.372 32.259 1.00 85.88 130 ALA A O 1
ATOM 978 N N . GLU A 1 131 ? -12.492 3.627 32.334 1.00 83.06 131 GLU A N 1
ATOM 979 C CA . GLU A 1 131 ? -13.058 3.048 33.553 1.00 83.06 131 GLU A CA 1
ATOM 980 C C . GLU A 1 131 ? -12.832 3.961 34.767 1.00 83.06 131 GLU A C 1
ATOM 982 O O . GLU A 1 131 ? -13.781 4.278 35.488 1.00 83.06 131 GLU A O 1
ATOM 987 N N . ALA A 1 132 ? -11.619 4.500 34.930 1.00 83.44 132 ALA A N 1
ATOM 988 C CA . ALA A 1 132 ? -11.305 5.454 35.993 1.00 83.44 132 ALA A CA 1
ATOM 989 C C . ALA A 1 132 ? -12.118 6.762 35.880 1.00 83.44 132 ALA A C 1
ATOM 991 O O . ALA A 1 132 ? -12.437 7.393 36.893 1.00 83.44 132 ALA A O 1
ATOM 992 N N . ALA A 1 133 ? -12.443 7.208 34.662 1.00 81.94 133 ALA A N 1
ATOM 993 C CA . ALA A 1 133 ? -13.323 8.353 34.428 1.00 81.94 133 ALA A CA 1
ATOM 994 C C . ALA A 1 133 ? -14.788 8.028 34.766 1.00 81.94 133 ALA A C 1
ATOM 996 O O . ALA A 1 133 ? -15.462 8.833 35.417 1.00 81.94 133 ALA A O 1
ATOM 997 N N . ALA A 1 134 ? -15.270 6.840 34.388 1.00 80.25 134 ALA A N 1
ATOM 998 C CA . ALA A 1 134 ? -16.615 6.377 34.719 1.00 80.25 134 ALA A CA 1
ATOM 999 C C . ALA A 1 134 ? -16.811 6.226 36.237 1.00 80.25 134 ALA A C 1
ATOM 1001 O O . ALA A 1 134 ? -17.848 6.633 36.768 1.00 80.25 134 ALA A O 1
ATOM 1002 N N . GLU A 1 135 ? -15.810 5.709 36.954 1.00 83.38 135 GLU A N 1
ATOM 1003 C CA . GLU A 1 135 ? -15.828 5.603 38.415 1.00 83.38 135 GLU A CA 1
ATOM 1004 C C . GLU A 1 135 ? -15.903 6.986 39.081 1.00 83.38 135 GLU A C 1
ATOM 1006 O O . GLU A 1 135 ? -16.769 7.227 39.926 1.00 83.38 135 GLU A O 1
ATOM 1011 N N . ARG A 1 136 ? -15.081 7.944 38.630 1.00 76.12 136 ARG A N 1
ATOM 1012 C CA . ARG A 1 136 ? -15.118 9.339 39.105 1.00 76.12 136 ARG A CA 1
ATOM 1013 C C . ARG A 1 136 ? -16.467 10.014 38.854 1.00 76.12 136 ARG A C 1
ATOM 1015 O O . ARG A 1 136 ? -16.970 10.715 39.734 1.00 76.12 136 ARG A O 1
ATOM 1022 N N . ALA A 1 137 ? -17.082 9.788 37.694 1.00 76.69 137 ALA A N 1
ATOM 1023 C CA . ALA A 1 137 ? -18.401 10.328 37.371 1.00 76.69 137 ALA A CA 1
ATOM 1024 C C . ALA A 1 137 ? -19.503 9.740 38.272 1.00 76.69 137 ALA A C 1
ATOM 1026 O O . ALA A 1 137 ? -20.350 10.484 38.773 1.00 76.69 137 ALA A O 1
ATOM 1027 N N . ARG A 1 138 ? -19.463 8.426 38.542 1.00 74.94 138 ARG A N 1
ATOM 1028 C CA . ARG A 1 138 ? -20.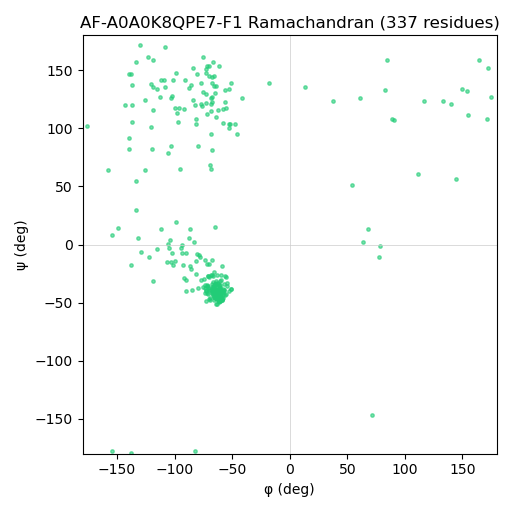390 7.749 39.469 1.00 74.94 138 ARG A CA 1
ATOM 1029 C C . ARG A 1 138 ? -20.228 8.265 40.901 1.00 74.94 138 ARG A C 1
ATOM 1031 O O . ARG A 1 138 ? -21.224 8.605 41.539 1.00 74.94 138 ARG A O 1
ATOM 1038 N N . ALA A 1 139 ? -18.990 8.410 41.377 1.00 75.00 139 ALA A N 1
ATOM 1039 C CA . ALA A 1 139 ? -18.696 8.969 42.696 1.00 75.00 139 ALA A CA 1
ATOM 1040 C C . ALA A 1 139 ? -19.144 10.439 42.822 1.00 75.00 139 ALA A C 1
ATOM 1042 O O . ALA A 1 139 ? -19.714 10.830 43.840 1.00 75.00 139 ALA A O 1
ATOM 1043 N N . GLY A 1 140 ? -18.953 11.253 41.777 1.00 71.75 140 GLY A N 1
ATOM 1044 C CA . GLY A 1 140 ? -19.405 12.647 41.728 1.00 71.75 140 GLY A CA 1
ATOM 1045 C C . GLY A 1 140 ? -20.930 12.801 41.691 1.00 71.75 140 GLY A C 1
ATOM 1046 O O . GLY A 1 140 ? -21.472 13.691 42.348 1.00 71.75 140 GLY A O 1
ATOM 1047 N N . ALA A 1 141 ? -21.636 11.909 40.988 1.00 71.00 141 ALA A N 1
ATOM 1048 C CA . ALA A 1 141 ? -23.099 11.866 40.972 1.00 71.00 141 ALA A CA 1
ATOM 1049 C C . ALA A 1 141 ? -23.679 11.470 42.342 1.00 71.00 141 ALA A C 1
ATOM 1051 O O . ALA A 1 141 ? -24.667 12.062 42.778 1.00 71.00 141 ALA A O 1
ATOM 1052 N N . ALA A 1 142 ? -23.032 10.535 43.048 1.00 67.88 142 ALA A N 1
ATOM 1053 C CA . ALA A 1 142 ? -23.403 10.138 44.406 1.00 67.88 142 ALA A CA 1
ATOM 1054 C C . ALA A 1 142 ? -23.116 11.232 45.456 1.00 67.88 142 ALA A C 1
ATOM 1056 O O . ALA A 1 142 ? -23.815 11.319 46.463 1.00 67.88 142 ALA A O 1
ATOM 1057 N N . ARG A 1 143 ? -22.125 12.105 45.219 1.00 60.97 143 ARG A N 1
ATOM 1058 C CA . ARG A 1 143 ? -21.751 13.208 46.124 1.00 60.97 143 ARG A CA 1
ATOM 1059 C C . ARG A 1 143 ? -22.596 14.476 45.983 1.00 60.97 143 ARG A C 1
ATOM 1061 O O . ARG A 1 143 ? -22.315 15.451 46.679 1.00 60.97 143 ARG A O 1
ATOM 1068 N N . ARG A 1 144 ? -23.612 14.511 45.111 1.00 53.47 144 ARG A N 1
ATOM 1069 C CA . ARG A 1 144 ? -24.477 15.693 44.962 1.00 53.47 144 ARG A CA 1
ATOM 1070 C C . ARG A 1 144 ? -25.392 15.808 46.194 1.00 53.47 144 ARG A C 1
ATOM 1072 O O . ARG A 1 144 ? -26.257 14.951 46.366 1.00 53.47 144 ARG A O 1
ATOM 1079 N N . PRO A 1 145 ? -25.242 16.831 47.058 1.00 52.66 145 PRO A N 1
ATOM 1080 C CA . PRO A 1 145 ? -26.083 16.949 48.239 1.00 52.66 145 PRO A CA 1
ATOM 1081 C C . PRO A 1 145 ? -27.521 17.255 47.810 1.00 52.66 145 PRO A C 1
ATOM 1083 O O . PRO A 1 145 ? -27.757 18.061 46.906 1.00 52.66 145 PRO A O 1
ATOM 1086 N N . ALA A 1 146 ? -28.488 16.617 48.469 1.00 54.28 146 ALA A N 1
ATOM 1087 C CA . ALA A 1 146 ? -29.903 16.942 48.350 1.00 54.28 146 ALA A CA 1
ATOM 1088 C C . ALA A 1 146 ? -30.161 18.331 48.962 1.00 54.28 146 ALA A C 1
ATOM 1090 O O . ALA A 1 146 ? -30.555 18.453 50.118 1.00 54.28 146 ALA A O 1
ATOM 1091 N N . THR A 1 147 ? -29.899 19.404 48.216 1.00 48.44 147 THR A N 1
ATOM 1092 C CA . THR A 1 147 ? -30.221 20.769 48.643 1.00 48.44 147 THR A CA 1
ATOM 1093 C C . THR A 1 147 ? -31.515 21.240 47.989 1.00 48.44 147 THR A C 1
ATOM 1095 O O . THR A 1 147 ? -31.608 21.365 46.769 1.00 48.44 147 THR A O 1
ATOM 1098 N N . GLY A 1 148 ? -32.522 21.527 48.825 1.00 45.25 148 GLY A N 1
ATOM 1099 C CA . GLY A 1 148 ? -33.661 22.360 48.430 1.00 45.25 148 GLY A CA 1
ATOM 1100 C C . GLY A 1 148 ? -35.026 21.989 49.009 1.00 45.25 148 GLY A C 1
ATOM 1101 O O . GLY A 1 148 ? -35.972 21.820 48.249 1.00 45.25 148 GLY A O 1
ATOM 1102 N N . ARG A 1 149 ? -35.168 21.916 50.337 1.00 48.34 149 ARG A N 1
ATOM 1103 C CA . ARG A 1 149 ? -36.474 22.074 51.006 1.00 48.34 149 ARG A CA 1
ATOM 1104 C C . ARG A 1 149 ? -36.803 23.580 51.032 1.00 48.34 149 ARG A C 1
ATOM 1106 O O . ARG A 1 149 ? -35.993 24.323 51.585 1.00 48.34 149 ARG A O 1
ATOM 1113 N N . PRO A 1 150 ? -37.916 24.074 50.457 1.00 48.41 150 PRO A N 1
ATOM 1114 C CA . PRO A 1 150 ? -38.233 25.498 50.514 1.00 48.41 150 PRO A CA 1
ATOM 1115 C C . PRO A 1 150 ? -38.899 25.832 51.856 1.00 48.41 150 PRO A C 1
ATOM 1117 O O . PRO A 1 150 ? -39.942 25.278 52.199 1.00 48.41 150 PRO A O 1
ATOM 1120 N N . GLY A 1 151 ? -38.284 26.730 52.627 1.00 43.31 151 GLY A N 1
ATOM 1121 C CA . GLY A 1 151 ? -38.903 27.374 53.784 1.00 43.31 151 GLY A CA 1
ATOM 1122 C C . GLY A 1 151 ? -39.472 28.733 53.383 1.00 43.31 151 GLY A C 1
ATOM 1123 O O . GLY A 1 151 ? -38.711 29.616 53.000 1.00 43.31 151 GLY A O 1
ATOM 1124 N N . ALA A 1 152 ? -40.790 28.904 53.489 1.00 38.88 152 ALA A N 1
ATOM 1125 C CA . ALA A 1 152 ? -41.469 30.192 53.369 1.00 38.88 152 ALA A CA 1
ATOM 1126 C C . ALA A 1 152 ? -42.193 30.517 54.692 1.00 38.88 152 ALA A C 1
ATOM 1128 O O . ALA A 1 152 ? -43.106 29.802 55.098 1.00 38.88 152 ALA A O 1
ATOM 1129 N N . ARG A 1 153 ? -41.759 31.592 55.365 1.00 35.81 153 ARG A N 1
ATOM 1130 C CA . ARG A 1 153 ? -42.536 32.426 56.312 1.00 35.81 153 ARG A CA 1
ATOM 1131 C C . ARG A 1 153 ? -42.921 33.684 55.509 1.00 35.81 153 ARG A C 1
ATOM 1133 O O . ARG A 1 153 ? -42.070 34.137 54.756 1.00 35.81 153 ARG A O 1
ATOM 1140 N N . GLY A 1 154 ? -44.078 34.337 55.565 1.00 33.78 154 GLY A N 1
ATOM 1141 C CA . GLY A 1 154 ? -45.325 34.248 56.325 1.00 33.78 154 GLY A CA 1
ATOM 1142 C C . GLY A 1 154 ? -46.093 35.580 56.131 1.00 33.78 154 GLY A C 1
ATOM 1143 O O . GLY A 1 154 ? -45.451 36.576 55.803 1.00 33.78 154 GLY A O 1
ATOM 1144 N N . ALA A 1 155 ? -47.418 35.553 56.361 1.00 31.25 155 ALA A N 1
ATOM 1145 C CA . ALA A 1 155 ? -48.428 36.638 56.489 1.00 31.25 155 ALA A CA 1
ATOM 1146 C C . ALA A 1 155 ? -49.504 36.567 55.385 1.00 31.25 155 ALA A C 1
ATOM 1148 O O . ALA A 1 155 ? -49.166 36.594 54.211 1.00 31.25 155 ALA A O 1
ATOM 1149 N N . GLY A 1 156 ? -50.813 36.476 55.634 1.00 30.08 156 GLY A N 1
ATOM 1150 C CA . GLY A 1 156 ? -51.647 36.378 56.836 1.00 30.08 156 GLY A CA 1
ATOM 1151 C C . GLY A 1 156 ? -53.124 36.502 56.393 1.00 30.08 156 GLY A C 1
ATOM 1152 O O . GLY A 1 156 ? -53.380 37.129 55.369 1.00 30.08 156 GLY A O 1
ATOM 1153 N N . GLY A 1 157 ? -54.084 35.914 57.122 1.00 29.38 157 GLY A N 1
ATOM 1154 C CA . GLY A 1 157 ? -55.524 36.199 56.947 1.00 29.38 157 GLY A CA 1
ATOM 1155 C C . GLY A 1 157 ? -56.468 34.989 57.029 1.00 29.38 157 GLY A C 1
ATOM 1156 O O . GLY A 1 157 ? -56.335 34.039 56.271 1.00 29.38 157 GLY A O 1
ATOM 1157 N N . CYS A 1 158 ? -57.406 35.045 57.977 1.00 27.44 158 CYS A N 1
ATOM 1158 C CA . CYS A 1 158 ? -58.309 33.995 58.469 1.00 27.44 158 CYS A CA 1
ATOM 1159 C C . CYS A 1 158 ? -59.458 33.571 57.526 1.00 27.44 158 CYS A C 1
ATOM 1161 O O . CYS A 1 158 ? -60.007 34.411 56.826 1.00 27.44 158 CYS A O 1
ATOM 1163 N N . ALA A 1 159 ? -59.941 32.321 57.659 1.00 28.47 159 ALA A N 1
ATOM 1164 C CA . ALA A 1 159 ? -61.228 31.969 58.307 1.00 28.47 159 ALA A CA 1
ATOM 1165 C C . ALA A 1 159 ? -61.924 30.704 57.735 1.00 28.47 159 ALA A C 1
ATOM 1167 O O . ALA A 1 159 ? -62.157 30.579 56.542 1.00 28.47 159 ALA A O 1
ATOM 1168 N N . HIS A 1 160 ? -62.368 29.864 58.682 1.00 32.31 160 HIS A N 1
ATOM 1169 C CA . HIS A 1 160 ? -63.539 28.968 58.679 1.00 32.31 160 HIS A CA 1
ATOM 1170 C C . HIS A 1 160 ? -63.463 27.500 58.177 1.00 32.31 160 HIS A C 1
ATOM 1172 O O . HIS A 1 160 ? -63.427 27.166 57.001 1.00 32.31 160 HIS A O 1
ATOM 1178 N N . GLN A 1 161 ? -63.515 26.651 59.211 1.00 29.92 161 GLN A N 1
ATOM 1179 C CA . GLN A 1 161 ? -63.922 25.254 59.417 1.00 29.92 161 GLN A CA 1
ATOM 1180 C C . GLN A 1 161 ? -64.828 24.578 58.358 1.00 29.92 161 GLN A C 1
ATOM 1182 O O . GLN A 1 161 ? -65.871 25.118 58.005 1.00 29.92 161 GLN A O 1
ATOM 1187 N N . ARG A 1 162 ? -64.553 23.301 58.026 1.00 29.75 162 ARG A N 1
ATOM 1188 C CA . ARG A 1 162 ? -65.197 22.089 58.612 1.00 29.75 162 ARG A CA 1
ATOM 1189 C C . ARG A 1 162 ? -64.749 20.781 57.911 1.00 29.75 162 ARG A C 1
ATOM 1191 O O . ARG A 1 162 ? -64.827 20.656 56.699 1.00 29.75 162 ARG A O 1
ATOM 1198 N N . THR A 1 163 ? -64.278 19.847 58.744 1.00 32.94 163 THR A N 1
ATOM 1199 C CA . THR A 1 163 ? -64.470 18.373 58.803 1.00 32.94 163 THR A CA 1
ATOM 1200 C C . THR A 1 163 ? -64.554 17.488 57.536 1.00 32.94 163 THR A C 1
ATOM 1202 O O . THR A 1 163 ? -65.500 17.615 56.771 1.00 32.94 163 THR A O 1
ATOM 1205 N N . ALA A 1 164 ? -63.672 16.468 57.442 1.00 29.16 164 ALA A N 1
ATOM 1206 C CA . ALA A 1 164 ? -63.969 15.007 57.424 1.00 29.16 164 ALA A CA 1
ATOM 1207 C C . ALA A 1 164 ? -62.892 14.152 56.687 1.00 29.16 164 ALA A C 1
ATOM 1209 O O . ALA A 1 164 ? -62.480 14.468 55.576 1.00 29.16 164 ALA A O 1
ATOM 1210 N N . LEU A 1 165 ? -62.450 13.057 57.328 1.00 30.39 165 LEU A N 1
ATOM 1211 C CA . LEU A 1 165 ? -61.625 11.936 56.807 1.00 30.39 165 LEU A CA 1
ATOM 1212 C C . LEU A 1 165 ? -62.507 10.887 56.064 1.00 30.39 165 LEU A C 1
ATOM 1214 O O . LEU A 1 165 ? -63.726 10.980 56.183 1.00 30.39 165 LEU A O 1
ATOM 1218 N N . PRO A 1 166 ? -61.980 9.750 55.545 1.00 46.00 166 PRO A N 1
ATOM 1219 C CA . PRO A 1 166 ? -60.805 9.500 54.693 1.00 46.00 166 PRO A CA 1
ATOM 1220 C C . PRO A 1 166 ? -61.155 8.608 53.466 1.00 46.00 166 PRO A C 1
ATOM 1222 O O . PRO A 1 166 ? -62.215 7.994 53.407 1.00 46.00 166 PRO A O 1
ATOM 1225 N N . GLY A 1 167 ? -60.230 8.443 52.510 1.00 31.95 167 GLY A N 1
ATOM 1226 C CA . GLY A 1 167 ? -60.347 7.396 51.481 1.00 31.95 167 GLY A CA 1
ATOM 1227 C C . GLY A 1 167 ? -59.316 7.499 50.354 1.00 31.95 167 GLY A C 1
ATOM 1228 O O . GLY A 1 167 ? -59.385 8.386 49.513 1.00 31.95 167 GLY A O 1
ATOM 1229 N N . GLN A 1 168 ? -58.351 6.582 50.342 1.00 36.84 168 GLN A N 1
ATOM 1230 C CA . GLN A 1 168 ? -57.380 6.319 49.267 1.00 36.84 168 GLN A CA 1
ATOM 1231 C C . GLN A 1 168 ? -57.731 4.975 48.583 1.00 36.84 168 GLN A C 1
ATOM 1233 O O . GLN A 1 168 ? -58.447 4.191 49.205 1.00 36.84 168 GLN A O 1
ATOM 1238 N N . PRO A 1 169 ? -57.122 4.586 47.438 1.00 46.22 169 PRO A N 1
ATOM 1239 C CA . PRO A 1 169 ? -56.445 5.384 46.407 1.00 46.22 169 PRO A CA 1
ATOM 1240 C C . PRO A 1 169 ? -56.762 4.947 44.947 1.00 46.22 169 PRO A C 1
ATOM 1242 O O . PRO A 1 169 ? -57.407 3.940 44.679 1.00 46.22 169 PRO A O 1
ATOM 1245 N N . ALA A 1 170 ? -56.124 5.675 44.020 1.00 28.92 170 ALA A N 1
ATOM 1246 C CA . ALA A 1 170 ? -55.586 5.223 42.727 1.00 28.92 170 ALA A CA 1
ATOM 1247 C C . ALA A 1 170 ? -56.491 5.253 41.477 1.00 28.92 170 ALA A C 1
ATOM 1249 O O . ALA A 1 170 ? -57.288 4.358 41.227 1.00 28.92 170 ALA A O 1
ATOM 1250 N N . ARG A 1 171 ? -56.191 6.209 40.582 1.00 31.83 171 ARG A N 1
ATOM 1251 C CA . ARG A 1 171 ? -55.559 6.007 39.251 1.00 3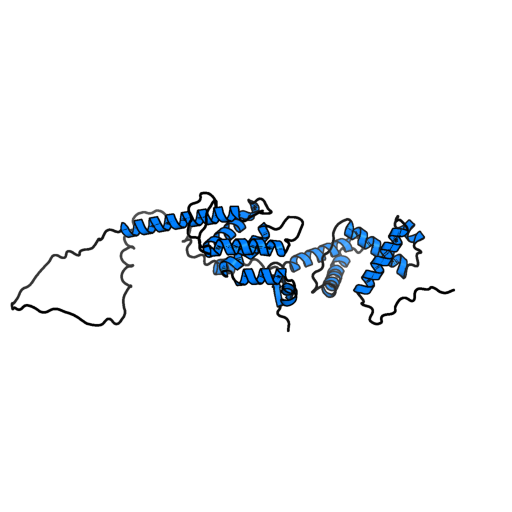1.83 171 ARG A CA 1
ATOM 1252 C C . ARG A 1 171 ? -55.950 7.154 38.318 1.00 31.83 171 ARG A C 1
ATOM 1254 O O . ARG A 1 171 ? -57.076 7.175 37.842 1.00 31.83 171 ARG A O 1
ATOM 1261 N N . VAL A 1 172 ? -55.012 8.032 37.945 1.00 33.00 172 VAL A N 1
ATOM 1262 C CA . VAL A 1 172 ? -55.171 8.852 36.729 1.00 33.00 172 VAL A CA 1
ATOM 1263 C C . VAL A 1 172 ? -53.839 9.049 35.998 1.00 33.00 172 VAL A C 1
ATOM 1265 O O . VAL A 1 172 ? -52.867 9.566 36.538 1.00 33.00 172 VAL A O 1
ATOM 1268 N N . ARG A 1 173 ? -53.866 8.574 34.749 1.00 34.31 173 ARG A N 1
ATOM 1269 C CA . ARG A 1 173 ? -53.249 9.049 33.498 1.00 34.31 173 ARG A CA 1
ATOM 1270 C C . ARG A 1 173 ? -52.158 10.131 33.573 1.00 34.31 173 ARG A C 1
ATOM 1272 O O . ARG A 1 173 ? -52.357 11.211 34.115 1.00 34.31 173 ARG A O 1
ATOM 1279 N N . ARG A 1 174 ? -51.087 9.912 32.800 1.00 30.70 174 ARG A N 1
ATOM 1280 C CA . ARG A 1 174 ? -50.224 10.973 32.261 1.00 30.70 174 ARG A CA 1
ATOM 1281 C C . ARG A 1 174 ? -50.351 11.048 30.743 1.00 30.70 174 ARG A C 1
ATOM 1283 O O . ARG A 1 174 ? -50.082 10.071 30.052 1.00 30.70 174 ARG A O 1
ATOM 1290 N N . ALA A 1 175 ? -50.643 12.247 30.250 1.00 31.75 175 ALA A N 1
ATOM 1291 C CA . ALA A 1 175 ? -50.224 12.716 28.940 1.00 31.75 175 ALA A CA 1
ATOM 1292 C C . ALA A 1 175 ? -49.477 14.053 29.112 1.00 31.75 175 ALA A C 1
ATOM 1294 O O . ALA A 1 175 ? -50.007 14.989 29.693 1.00 31.75 175 ALA A O 1
ATOM 1295 N N . ARG A 1 176 ? -48.240 14.060 28.599 1.00 32.53 176 ARG A N 1
ATOM 1296 C CA . ARG A 1 176 ? -47.559 15.097 27.797 1.00 32.53 176 ARG A CA 1
ATOM 1297 C C . ARG A 1 176 ? -47.286 16.530 28.328 1.00 32.53 176 ARG A C 1
ATOM 1299 O O . ARG A 1 176 ? -48.188 17.314 28.560 1.00 32.53 176 ARG A O 1
ATOM 1306 N N . GLN A 1 177 ? -45.980 16.847 28.221 1.00 38.19 177 GLN A N 1
ATOM 1307 C CA . GLN A 1 177 ? -45.311 18.076 27.729 1.00 38.19 177 GLN A CA 1
ATOM 1308 C C . GLN A 1 177 ? -45.114 19.305 28.649 1.00 38.19 177 GLN A C 1
ATOM 1310 O O . GLN A 1 177 ? -46.051 19.822 29.236 1.00 38.19 177 GLN A O 1
ATOM 1315 N N .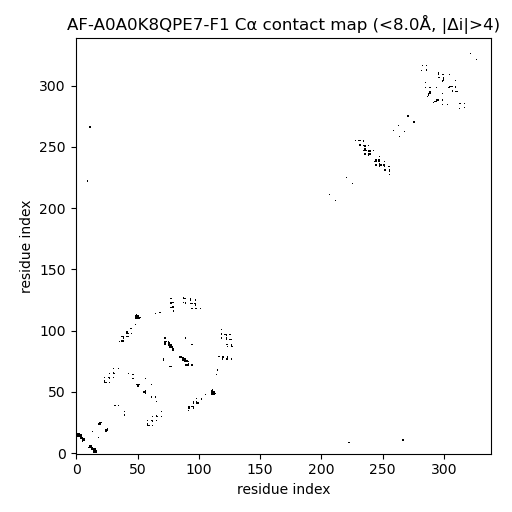 GLY A 1 178 ? -43.877 19.845 28.636 1.00 28.64 178 GLY A N 1
ATOM 1316 C CA . GLY A 1 178 ? -43.599 21.282 28.820 1.00 28.64 178 GLY A CA 1
ATOM 1317 C C . GLY A 1 178 ? -42.482 21.674 29.807 1.00 28.64 178 GLY A C 1
ATOM 1318 O O . GLY A 1 178 ? -42.579 21.393 30.994 1.00 28.64 178 GLY A O 1
ATOM 1319 N N . GLY A 1 179 ? -41.480 22.436 29.333 1.00 30.44 179 GLY A N 1
ATOM 1320 C CA . GLY A 1 179 ? -40.992 23.604 30.092 1.00 30.44 179 GLY A CA 1
ATOM 1321 C C . GLY A 1 179 ? -39.593 23.594 30.732 1.00 30.44 179 GLY A C 1
ATOM 1322 O O . GLY A 1 179 ? -39.483 23.848 31.925 1.00 30.44 179 GLY A O 1
ATOM 1323 N N . VAL A 1 180 ? -38.505 23.451 29.962 1.00 36.06 180 VAL A N 1
ATOM 1324 C CA . VAL A 1 180 ? -37.145 23.851 30.407 1.00 36.06 180 VAL A CA 1
ATOM 1325 C C . VAL A 1 180 ? -36.739 25.145 29.688 1.00 36.06 180 VAL A C 1
ATOM 1327 O O . VAL A 1 180 ? -36.020 25.126 28.696 1.00 36.06 180 VAL A O 1
ATOM 1330 N N . ARG A 1 181 ? -37.249 26.294 30.155 1.00 42.59 181 ARG A N 1
ATOM 1331 C CA . ARG A 1 181 ? -36.847 27.642 29.677 1.00 42.59 181 ARG A CA 1
ATOM 1332 C C . ARG A 1 181 ? -36.519 28.650 30.792 1.00 42.59 181 ARG A C 1
ATOM 1334 O O . ARG A 1 181 ? -36.204 29.795 30.499 1.00 42.59 181 ARG A O 1
ATOM 1341 N N . GLN A 1 182 ? -36.492 28.244 32.061 1.00 40.94 182 GLN A N 1
ATOM 1342 C CA . GLN A 1 182 ? -36.244 29.145 33.200 1.00 40.94 182 GLN A CA 1
ATOM 1343 C C . GLN A 1 182 ? -35.086 28.658 34.086 1.00 40.94 182 GLN A C 1
ATOM 1345 O O . GLN A 1 182 ? -35.268 28.310 35.244 1.00 40.94 182 GLN A O 1
ATOM 1350 N N . ALA A 1 183 ? -33.863 28.607 33.550 1.00 39.28 183 ALA A N 1
ATOM 1351 C CA . ALA A 1 183 ? -32.676 28.360 34.387 1.00 39.28 183 ALA A CA 1
ATOM 1352 C C . ALA A 1 183 ? -31.380 29.028 33.887 1.00 39.28 183 ALA A C 1
ATOM 1354 O O . ALA A 1 183 ? -30.299 28.685 34.355 1.00 39.28 183 ALA A O 1
ATOM 1355 N N . ARG A 1 184 ? -31.453 29.991 32.952 1.00 42.25 184 ARG A N 1
ATOM 1356 C CA . ARG A 1 184 ? -30.266 30.719 32.447 1.00 42.25 184 ARG A CA 1
ATOM 1357 C C . ARG A 1 184 ? -30.066 32.123 33.038 1.00 42.25 184 ARG A C 1
ATOM 1359 O O . ARG A 1 184 ? -28.948 32.615 33.024 1.00 42.25 184 ARG A O 1
ATOM 1366 N N . GLY A 1 185 ? -31.086 32.737 33.641 1.00 41.12 185 GLY A N 1
ATOM 1367 C CA . GLY A 1 185 ? -31.014 34.138 34.094 1.00 41.12 185 GLY A CA 1
ATOM 1368 C C . GLY A 1 185 ? -30.266 34.410 35.410 1.00 41.12 185 GLY A C 1
ATOM 1369 O O . GLY A 1 185 ? -30.053 35.566 35.745 1.00 41.12 185 GLY A O 1
ATOM 1370 N N . ARG A 1 186 ? -29.866 33.388 36.184 1.00 44.22 186 ARG A N 1
ATOM 1371 C CA . ARG A 1 186 ? -29.317 33.583 37.548 1.00 44.22 186 ARG A CA 1
ATOM 1372 C C . ARG A 1 186 ? -27.799 33.415 37.692 1.00 44.22 186 ARG A C 1
ATOM 1374 O O . ARG A 1 186 ? -27.283 33.644 38.778 1.00 44.22 186 ARG A O 1
ATOM 1381 N N . ARG A 1 187 ? -27.069 33.055 36.628 1.00 40.47 187 ARG A N 1
ATOM 1382 C CA . ARG A 1 187 ? -25.594 32.914 36.670 1.00 40.47 187 ARG A CA 1
ATOM 1383 C C . ARG A 1 187 ? -24.825 34.118 36.111 1.00 40.47 187 ARG A C 1
ATOM 1385 O O . ARG A 1 187 ? -23.642 34.246 36.391 1.00 40.47 187 ARG A O 1
ATOM 1392 N N . GLN A 1 188 ? -25.484 35.029 35.391 1.00 41.56 188 GLN A N 1
ATOM 1393 C CA . GLN A 1 188 ? -24.822 36.183 34.762 1.00 41.56 188 GLN A CA 1
ATOM 1394 C C . GLN A 1 188 ? -24.484 37.343 35.718 1.00 41.56 188 GLN A C 1
ATOM 1396 O O . GLN A 1 188 ? -23.718 38.223 35.344 1.00 41.56 188 GLN A O 1
ATOM 1401 N N . ALA A 1 189 ? -24.987 37.350 36.957 1.00 37.69 189 ALA A N 1
ATOM 1402 C CA . ALA A 1 189 ? -24.770 38.464 37.889 1.00 37.69 189 ALA A CA 1
ATOM 1403 C C . ALA A 1 189 ? -23.511 38.336 38.778 1.00 37.69 189 ALA A C 1
ATOM 1405 O O . ALA A 1 189 ? -23.175 39.287 39.476 1.00 37.69 189 ALA A O 1
ATOM 1406 N N . ALA A 1 190 ? -22.800 37.200 38.765 1.00 39.66 190 ALA A N 1
ATOM 1407 C CA . ALA A 1 190 ? -21.709 36.932 39.716 1.00 39.66 190 ALA A CA 1
ATOM 1408 C C . ALA A 1 190 ? -20.279 37.106 39.157 1.00 39.66 190 ALA A C 1
ATOM 1410 O O . ALA A 1 190 ? -19.329 37.070 39.930 1.00 39.66 190 ALA A O 1
ATOM 1411 N N . LEU A 1 191 ? -20.100 37.326 37.848 1.00 41.69 191 LEU A N 1
ATOM 1412 C CA . LEU A 1 191 ? -18.771 37.356 37.203 1.00 41.69 191 LEU A CA 1
ATOM 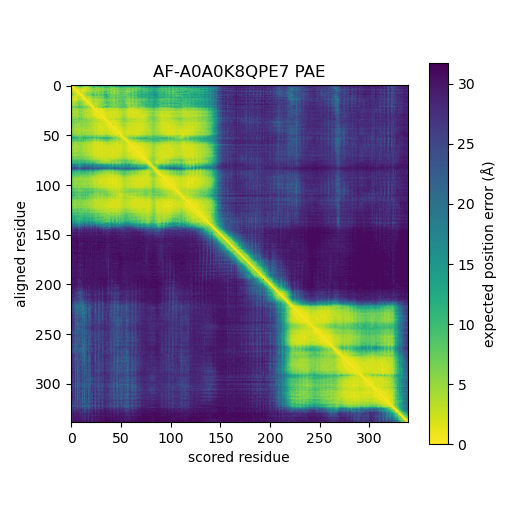1413 C C . LEU A 1 191 ? -18.250 38.763 36.853 1.00 41.69 191 LEU A C 1
ATOM 1415 O O . LEU A 1 191 ? -17.166 38.899 36.306 1.00 41.69 191 LEU A O 1
ATOM 1419 N N . ARG A 1 192 ? -18.966 39.838 37.209 1.00 40.59 192 ARG A N 1
ATOM 1420 C CA . ARG A 1 192 ? -18.562 41.228 36.897 1.00 40.59 192 ARG A CA 1
ATOM 1421 C C . ARG A 1 192 ? -17.610 41.887 37.913 1.00 40.59 192 ARG A C 1
ATOM 1423 O O . ARG A 1 192 ? -17.452 43.102 37.876 1.00 40.59 192 ARG A O 1
ATOM 1430 N N . ARG A 1 193 ? -16.994 41.136 38.836 1.00 40.59 193 ARG A N 1
ATOM 1431 C CA . ARG A 1 193 ? -16.170 41.718 39.922 1.00 40.59 193 ARG A CA 1
ATOM 1432 C C . ARG A 1 193 ? -14.678 41.392 39.909 1.00 40.59 193 ARG A C 1
ATOM 1434 O O . ARG A 1 193 ? -13.959 41.975 40.709 1.00 40.59 193 ARG A O 1
ATOM 1441 N N . CYS A 1 194 ? -14.197 40.551 39.001 1.00 33.03 194 CYS A N 1
ATOM 1442 C CA . CYS A 1 194 ? -12.762 40.330 38.829 1.00 33.03 194 CYS A CA 1
ATOM 1443 C C . CYS A 1 194 ? -12.380 40.701 37.400 1.00 33.03 194 CYS A C 1
ATOM 1445 O O . CYS A 1 194 ? -12.647 39.949 36.470 1.00 33.03 194 CYS A O 1
ATOM 1447 N N . GLY A 1 195 ? -11.794 41.886 37.231 1.00 41.59 195 GLY A N 1
ATOM 1448 C CA . GLY A 1 195 ? -11.138 42.273 35.989 1.00 41.59 195 GLY A CA 1
ATOM 1449 C C . GLY A 1 195 ? -9.875 41.440 35.803 1.00 41.59 195 GLY A C 1
ATOM 1450 O O . GLY A 1 195 ? -8.836 41.771 36.358 1.00 41.59 195 GLY A O 1
ATOM 1451 N N . MET A 1 196 ? -9.998 40.354 35.050 1.00 33.22 196 MET A N 1
ATOM 1452 C CA . MET A 1 196 ? -8.900 39.629 34.419 1.00 33.22 196 MET A CA 1
ATOM 1453 C C . MET A 1 196 ? -9.386 39.308 33.006 1.00 33.22 196 MET A C 1
ATOM 1455 O O . MET A 1 196 ? -10.446 38.716 32.827 1.00 33.22 196 MET A O 1
ATOM 1459 N N . SER A 1 197 ? -8.659 39.798 32.013 1.00 35.91 197 SER A N 1
ATOM 1460 C CA . SER A 1 197 ? -8.963 39.692 30.589 1.00 35.91 197 SER A CA 1
ATOM 1461 C C . SER A 1 197 ? -8.952 38.238 30.101 1.00 35.91 197 SER A C 1
ATOM 1463 O O . SER A 1 197 ? -7.884 37.642 29.967 1.00 35.91 197 SER A O 1
ATOM 1465 N N . GLU A 1 198 ? -10.125 37.697 29.773 1.00 33.31 198 GLU A N 1
ATOM 1466 C CA . GLU A 1 198 ? -10.301 36.511 28.922 1.00 33.31 198 GLU A CA 1
ATOM 1467 C C . GLU A 1 198 ? -10.564 36.960 27.473 1.00 33.31 198 GLU A C 1
ATOM 1469 O O . GLU A 1 198 ? -11.646 36.759 26.941 1.00 33.31 198 GLU A O 1
ATOM 1474 N N . ASP A 1 199 ? -9.580 37.598 26.836 1.00 47.00 199 ASP A N 1
ATOM 1475 C CA . ASP A 1 199 ? -9.662 38.025 25.427 1.00 47.00 199 ASP A CA 1
ATOM 1476 C C . ASP A 1 199 ? -8.377 37.656 24.667 1.00 47.00 199 ASP A C 1
ATOM 1478 O O . ASP A 1 199 ? -7.725 38.510 24.075 1.00 47.00 199 ASP A O 1
ATOM 1482 N N . LEU A 1 200 ? -7.968 36.380 24.681 1.00 42.22 200 LEU A N 1
ATOM 1483 C CA . LEU A 1 200 ? -6.904 35.935 23.760 1.00 42.22 200 LEU A CA 1
ATOM 1484 C C . LEU A 1 200 ? -7.127 34.577 23.088 1.00 42.22 200 LEU A C 1
ATOM 1486 O O . LEU A 1 200 ? -6.527 34.319 22.051 1.00 42.22 200 LEU A O 1
ATOM 1490 N N . PHE A 1 201 ? -8.023 33.734 23.603 1.00 38.56 201 PHE A N 1
ATOM 1491 C CA . PHE A 1 201 ? -8.414 32.496 22.929 1.00 38.56 201 PHE A CA 1
ATOM 1492 C C . PHE A 1 201 ? -9.918 32.293 23.090 1.00 38.56 201 PHE A C 1
ATOM 1494 O O . PHE A 1 201 ? -10.387 31.733 24.079 1.00 38.56 201 PHE A O 1
ATOM 1501 N N . GLY A 1 202 ? -10.679 32.803 22.115 1.00 36.56 202 GLY A N 1
ATOM 1502 C CA . GLY A 1 202 ? -12.104 32.513 21.979 1.00 36.56 202 GLY A CA 1
ATOM 1503 C C . GLY A 1 202 ? -12.344 31.001 22.004 1.00 36.56 202 GLY A C 1
ATOM 1504 O O . GLY A 1 202 ? -11.552 30.235 21.458 1.00 36.56 202 GLY A O 1
ATOM 1505 N N . GLY A 1 203 ? -13.407 30.592 22.699 1.00 35.97 203 GLY A N 1
ATOM 1506 C CA . GLY A 1 203 ? -13.677 29.211 23.095 1.00 35.97 203 GLY A CA 1
ATOM 1507 C C . GLY A 1 203 ? -13.371 28.161 22.024 1.00 35.97 203 GLY A C 1
ATOM 1508 O O . GLY A 1 203 ? -13.908 28.196 20.919 1.00 35.97 203 GLY A O 1
ATOM 1509 N N . ALA A 1 204 ? -12.564 27.172 22.408 1.00 42.50 204 ALA A N 1
ATOM 1510 C CA . ALA A 1 204 ? -12.146 26.020 21.606 1.00 42.50 204 ALA A CA 1
ATOM 1511 C C . ALA A 1 204 ? -13.287 25.048 21.217 1.00 42.50 204 ALA A C 1
ATOM 1513 O O . ALA A 1 204 ? -13.021 23.931 20.790 1.00 42.50 204 ALA A O 1
ATOM 1514 N N . ASP A 1 205 ? -14.547 25.470 21.349 1.00 46.38 205 ASP A N 1
ATOM 1515 C CA . ASP A 1 205 ? -15.755 24.673 21.095 1.00 46.38 205 ASP A CA 1
ATOM 1516 C C . ASP A 1 205 ? -16.532 25.170 19.857 1.00 46.38 205 ASP A C 1
ATOM 1518 O O . ASP A 1 205 ? -17.688 24.821 19.632 1.00 46.38 205 ASP A O 1
ATOM 1522 N N . GLN A 1 206 ? -15.903 26.026 19.040 1.00 47.97 206 GLN A N 1
ATOM 1523 C CA . GLN A 1 206 ? -16.500 26.575 17.818 1.00 47.97 206 GLN A CA 1
ATOM 1524 C C . GLN A 1 206 ? -15.564 26.519 16.604 1.00 47.97 206 GLN A C 1
ATOM 1526 O O . GLN A 1 206 ? -15.662 27.330 15.687 1.00 47.97 206 GLN A O 1
ATOM 1531 N N . LEU A 1 207 ? -14.670 25.533 16.571 1.00 49.47 207 LEU A N 1
ATOM 1532 C CA . LEU A 1 207 ? -13.969 25.143 15.351 1.00 49.47 207 LEU A CA 1
ATOM 1533 C C . LEU A 1 207 ? -14.611 23.858 14.839 1.00 49.47 207 LEU A C 1
ATOM 1535 O O . LEU A 1 207 ? -14.180 22.754 15.151 1.00 49.47 207 LEU A O 1
ATOM 1539 N N . ASP A 1 208 ? -15.691 24.022 14.079 1.00 52.41 208 ASP A N 1
ATOM 1540 C CA . ASP A 1 208 ? -16.263 22.937 13.289 1.00 52.41 208 ASP A CA 1
ATOM 1541 C C . ASP A 1 208 ? -15.202 22.500 12.257 1.00 52.41 208 ASP A C 1
ATOM 1543 O O . ASP A 1 208 ? -14.813 23.320 11.415 1.00 52.41 208 ASP A O 1
ATOM 1547 N N . PRO A 1 209 ? -14.675 21.261 12.318 1.00 52.81 209 PRO A N 1
ATOM 1548 C CA . PRO A 1 209 ? -13.591 20.824 11.442 1.00 52.81 209 PRO A CA 1
ATOM 1549 C C . PRO A 1 209 ? -13.982 20.900 9.961 1.00 52.81 209 PRO A C 1
ATOM 1551 O O . PRO A 1 209 ? -13.111 21.113 9.120 1.00 52.81 209 PRO A O 1
ATOM 1554 N N . ALA A 1 210 ? -15.278 20.812 9.635 1.00 49.22 210 ALA A N 1
ATOM 1555 C CA . ALA A 1 210 ? -15.772 21.014 8.275 1.00 49.22 210 ALA A CA 1
ATOM 1556 C C . ALA A 1 210 ? -15.604 22.473 7.808 1.00 49.22 210 ALA A C 1
ATOM 1558 O O . ALA A 1 210 ? -15.139 22.707 6.695 1.00 49.22 210 ALA A O 1
ATOM 1559 N N . LYS A 1 211 ? -15.879 23.456 8.678 1.00 53.44 211 LYS A N 1
ATOM 1560 C CA . LYS A 1 211 ? -15.670 24.888 8.386 1.00 53.44 211 LYS A CA 1
ATOM 1561 C C . LYS A 1 211 ? -14.197 25.289 8.389 1.00 53.44 211 LYS A C 1
ATOM 1563 O O . LYS A 1 211 ? -13.786 26.125 7.589 1.00 53.44 211 LYS A O 1
ATOM 1568 N N . ALA A 1 212 ? -13.387 24.684 9.260 1.00 56.28 212 ALA A N 1
ATOM 1569 C CA . ALA A 1 212 ? -11.939 24.892 9.266 1.00 56.28 212 ALA A CA 1
ATOM 1570 C C . ALA A 1 212 ? -11.289 24.379 7.964 1.00 56.28 212 ALA A C 1
ATOM 1572 O O . ALA A 1 212 ? -10.379 25.015 7.434 1.00 56.28 212 ALA A O 1
ATOM 1573 N N . LEU A 1 213 ? -11.801 23.274 7.408 1.00 51.75 213 LEU A N 1
ATOM 1574 C CA . LEU A 1 213 ? -11.387 22.739 6.107 1.00 51.75 213 LEU A CA 1
ATOM 1575 C C . LEU A 1 213 ? -11.916 23.554 4.916 1.00 51.75 213 LEU A C 1
ATOM 1577 O O . LEU A 1 213 ? -11.236 23.617 3.898 1.00 51.75 213 LEU A O 1
ATOM 1581 N N . GLU A 1 214 ? -13.074 24.214 5.030 1.00 55.06 214 GLU A N 1
ATOM 1582 C CA . GLU A 1 214 ? -13.573 25.138 3.994 1.00 55.06 214 GLU A CA 1
ATOM 1583 C C . GLU A 1 214 ? -12.702 26.394 3.837 1.00 55.06 214 GLU A C 1
ATOM 1585 O O . GLU A 1 214 ? -12.665 26.980 2.757 1.00 55.06 214 GLU A O 1
ATOM 1590 N N . HIS A 1 215 ? -12.003 26.828 4.892 1.00 57.69 215 HIS A N 1
ATOM 1591 C CA . HIS A 1 215 ? -11.113 28.000 4.851 1.00 57.69 215 HIS A CA 1
ATOM 1592 C C . HIS A 1 215 ? -9.656 27.649 4.521 1.00 57.69 215 HIS A C 1
ATOM 1594 O O . HIS A 1 215 ? -8.898 28.511 4.076 1.00 57.69 215 HIS A O 1
ATOM 1600 N N . LEU A 1 216 ? -9.267 26.379 4.660 1.00 51.47 216 LEU A N 1
ATOM 1601 C CA . LEU A 1 216 ? -8.037 25.853 4.082 1.00 51.47 216 LEU A CA 1
ATOM 1602 C C . LEU A 1 216 ? -8.273 25.569 2.595 1.00 51.47 216 LEU A C 1
ATOM 1604 O O . LEU A 1 216 ? -8.530 24.441 2.179 1.00 51.47 216 LEU A O 1
ATOM 1608 N N . GLN A 1 217 ? -8.112 26.600 1.767 1.00 50.97 217 GLN A N 1
ATOM 1609 C CA . GLN A 1 217 ? -7.838 26.417 0.343 1.00 50.97 217 GLN A CA 1
ATOM 1610 C C . GLN A 1 217 ? -6.429 25.830 0.175 1.00 50.97 217 GLN A C 1
ATOM 1612 O O . GLN A 1 217 ? -5.523 26.471 -0.348 1.00 50.97 217 GLN A O 1
ATOM 1617 N N . VAL A 1 218 ? -6.212 24.600 0.647 1.00 52.56 218 VAL A N 1
ATOM 1618 C CA . VAL A 1 218 ? -5.106 23.801 0.128 1.00 52.56 218 VAL A CA 1
ATOM 1619 C C . VAL A 1 218 ? -5.520 23.482 -1.303 1.00 52.56 218 VAL A C 1
ATOM 1621 O O . VAL A 1 218 ? -6.557 22.831 -1.481 1.00 52.56 218 VAL A O 1
ATOM 1624 N N . PRO A 1 219 ? -4.803 23.969 -2.331 1.00 56.12 219 PRO A N 1
ATOM 1625 C CA . PRO A 1 219 ? -5.159 23.638 -3.697 1.00 56.12 219 PRO A CA 1
ATOM 1626 C C . PRO A 1 219 ? -5.164 22.112 -3.792 1.00 56.12 219 PRO A C 1
ATOM 1628 O O . PRO A 1 219 ? -4.185 21.457 -3.423 1.00 56.12 219 PRO A O 1
ATOM 1631 N N . ARG A 1 220 ? -6.309 21.544 -4.196 1.00 49.94 220 ARG A N 1
ATOM 1632 C CA . ARG A 1 220 ? -6.492 20.105 -4.423 1.00 49.94 220 ARG A CA 1
ATOM 1633 C C . ARG A 1 220 ? -5.679 19.714 -5.654 1.00 49.94 220 ARG A C 1
ATOM 1635 O O . ARG A 1 220 ? -6.240 19.438 -6.703 1.00 49.94 220 ARG A O 1
ATOM 1642 N N . THR A 1 221 ? -4.361 19.769 -5.523 1.00 59.53 221 THR A N 1
ATOM 1643 C CA . THR A 1 221 ? -3.432 19.418 -6.583 1.00 59.53 221 THR A CA 1
ATOM 1644 C C . THR A 1 221 ? -3.391 17.910 -6.662 1.00 59.53 221 THR A C 1
ATOM 1646 O O . THR A 1 221 ? -3.082 17.202 -5.695 1.00 59.53 221 THR A O 1
ATOM 1649 N N . HIS A 1 222 ? -3.774 17.380 -7.811 1.00 70.00 222 HIS A N 1
ATOM 1650 C CA . HIS A 1 222 ? -3.596 15.969 -8.050 1.00 70.00 222 HIS A CA 1
ATOM 1651 C C . HIS A 1 222 ? -2.103 15.667 -8.203 1.00 70.00 222 HIS A C 1
ATOM 1653 O O . HIS A 1 222 ? -1.345 16.431 -8.792 1.00 70.00 222 HIS A O 1
ATOM 1659 N N . ARG A 1 223 ? -1.656 14.499 -7.729 1.00 72.88 223 ARG A N 1
ATOM 1660 C CA . ARG A 1 223 ? -0.244 14.083 -7.833 1.00 72.88 223 ARG A CA 1
ATOM 1661 C C . ARG A 1 223 ? 0.288 14.094 -9.277 1.00 72.88 223 ARG A C 1
ATOM 1663 O O . ARG A 1 223 ? 1.488 14.281 -9.493 1.00 72.88 223 ARG A O 1
ATOM 1670 N N . TRP A 1 224 ? -0.591 13.887 -10.257 1.00 78.44 224 TRP A N 1
ATOM 1671 C CA . TRP A 1 224 ? -0.230 13.937 -11.670 1.00 78.44 224 TRP A CA 1
ATOM 1672 C C . TRP A 1 224 ? 0.152 15.351 -12.127 1.00 78.44 224 TRP A C 1
ATOM 1674 O O . TRP A 1 224 ? 0.981 15.461 -13.018 1.00 78.44 224 TRP A O 1
ATOM 1684 N N . GLU A 1 225 ? -0.348 16.415 -11.488 1.00 82.69 225 GLU A N 1
ATOM 1685 C CA . GLU A 1 225 ? -0.002 17.806 -11.825 1.00 82.69 225 GLU A CA 1
ATOM 1686 C C . GLU A 1 225 ? 1.472 18.096 -11.526 1.00 82.69 225 GLU A C 1
ATOM 1688 O O . GLU A 1 225 ? 2.188 18.629 -12.372 1.00 82.69 225 GLU A O 1
ATOM 1693 N N . GLY A 1 226 ? 1.959 17.664 -10.356 1.00 84.44 226 GLY A N 1
ATOM 1694 C CA . GLY A 1 226 ? 3.382 17.759 -10.015 1.00 84.44 226 GLY A CA 1
ATOM 1695 C C . GLY A 1 226 ? 4.251 16.900 -10.935 1.00 84.44 226 GLY A C 1
ATOM 1696 O O . GLY A 1 226 ? 5.274 17.353 -11.431 1.00 84.44 226 GLY A O 1
ATOM 1697 N N . THR A 1 227 ? 3.790 15.688 -11.253 1.00 84.69 227 THR A N 1
ATOM 1698 C CA . THR A 1 227 ? 4.521 14.788 -12.162 1.00 84.69 227 THR A CA 1
ATOM 1699 C C . THR A 1 227 ? 4.606 15.363 -13.582 1.00 84.69 227 THR A C 1
ATOM 1701 O O . THR A 1 227 ? 5.646 15.263 -14.226 1.00 84.69 227 THR A O 1
ATOM 1704 N N . LEU A 1 228 ? 3.534 15.993 -14.073 1.00 87.44 228 LEU A N 1
ATOM 1705 C CA . LEU A 1 228 ? 3.497 16.658 -15.374 1.00 87.44 228 LEU A CA 1
ATOM 1706 C C . LEU A 1 228 ? 4.473 17.837 -15.420 1.00 87.44 228 LEU A C 1
ATOM 1708 O O . LEU A 1 228 ? 5.186 18.011 -16.409 1.00 87.44 228 LEU A O 1
ATOM 1712 N N . ARG A 1 229 ? 4.535 18.622 -14.338 1.00 90.19 229 ARG A N 1
ATOM 1713 C CA . ARG A 1 229 ? 5.508 19.707 -14.203 1.00 90.19 229 ARG A CA 1
ATOM 1714 C C . ARG A 1 229 ? 6.939 19.178 -14.257 1.00 90.19 229 ARG A C 1
ATOM 1716 O O . ARG A 1 229 ? 7.727 19.677 -15.055 1.00 90.19 229 ARG A O 1
ATOM 1723 N N . ASP A 1 230 ? 7.232 18.131 -13.490 1.00 90.62 230 ASP A N 1
ATOM 1724 C CA . ASP A 1 230 ? 8.548 17.488 -13.481 1.00 90.62 230 ASP A CA 1
ATOM 1725 C C . ASP A 1 230 ? 8.934 16.970 -14.878 1.00 90.62 230 ASP A C 1
ATOM 1727 O O . ASP A 1 230 ? 10.082 17.114 -15.298 1.00 90.62 230 ASP A O 1
ATOM 1731 N N . MET A 1 231 ? 7.982 16.398 -15.631 1.00 90.19 231 MET A N 1
ATOM 1732 C CA . MET A 1 231 ? 8.209 15.958 -17.013 1.00 90.19 231 MET A CA 1
ATOM 1733 C C . MET A 1 231 ? 8.528 17.130 -17.947 1.00 90.19 231 MET A C 1
ATOM 1735 O O . MET A 1 231 ? 9.478 17.041 -18.723 1.00 90.19 231 MET A O 1
ATOM 1739 N N . LEU A 1 232 ? 7.765 18.224 -17.875 1.00 93.19 232 LEU A N 1
ATOM 1740 C CA . LEU A 1 232 ? 8.002 19.417 -18.694 1.00 93.19 232 LEU A CA 1
ATOM 1741 C C . LEU A 1 232 ? 9.372 20.031 -18.408 1.00 93.19 232 LEU A C 1
ATOM 1743 O O . LEU A 1 232 ? 10.102 20.342 -19.349 1.00 93.19 232 LEU A O 1
ATOM 1747 N N . ASP A 1 233 ? 9.741 20.161 -17.135 1.00 94.06 233 ASP A N 1
ATOM 1748 C CA . ASP A 1 233 ? 11.036 20.714 -16.739 1.00 94.06 233 ASP A CA 1
ATOM 1749 C C . ASP A 1 233 ? 12.185 19.790 -17.190 1.00 94.06 233 ASP A C 1
ATOM 1751 O O . ASP A 1 233 ? 13.164 20.260 -17.773 1.00 94.06 233 ASP A O 1
ATOM 1755 N N . ALA A 1 234 ? 12.039 18.469 -17.026 1.00 93.06 234 ALA A N 1
ATOM 1756 C CA . ALA A 1 234 ? 13.036 17.491 -17.463 1.00 93.06 234 ALA A CA 1
ATOM 1757 C C . ALA A 1 234 ? 13.231 17.477 -18.989 1.00 93.06 234 ALA A C 1
ATOM 1759 O O . ALA A 1 234 ? 14.369 17.488 -19.462 1.00 93.06 234 ALA A O 1
ATOM 1760 N N . VAL A 1 235 ? 12.142 17.477 -19.767 1.00 94.69 235 VAL A N 1
ATOM 1761 C CA . VAL A 1 235 ? 12.207 17.501 -21.238 1.00 94.69 235 VAL A CA 1
ATOM 1762 C C . VAL A 1 235 ? 12.773 18.831 -21.725 1.00 94.69 235 VAL A C 1
ATOM 1764 O O . VAL A 1 235 ? 13.650 18.837 -22.583 1.00 94.69 235 VAL A O 1
ATOM 1767 N N . THR A 1 236 ? 12.340 19.956 -21.150 1.00 94.62 236 THR A N 1
ATOM 1768 C CA . THR A 1 236 ? 12.880 21.277 -21.504 1.00 94.62 236 THR A CA 1
ATOM 1769 C C . THR A 1 236 ? 14.382 21.320 -21.258 1.00 94.62 236 THR A C 1
ATOM 1771 O O . THR A 1 236 ? 15.136 21.724 -22.141 1.00 94.62 236 THR A O 1
ATOM 1774 N N . HIS A 1 237 ? 14.839 20.842 -20.098 1.00 95.69 237 HIS A N 1
ATOM 1775 C CA . HIS A 1 237 ? 16.260 20.791 -19.775 1.00 95.69 237 HIS A CA 1
ATOM 1776 C C . HIS A 1 237 ? 17.041 19.921 -20.771 1.00 95.69 237 HIS A C 1
ATOM 1778 O O . HIS A 1 237 ? 18.043 20.376 -21.319 1.00 95.69 237 HIS A O 1
ATOM 1784 N N . ALA A 1 238 ? 16.539 18.721 -21.079 1.00 92.56 238 ALA A N 1
ATOM 1785 C CA . ALA A 1 238 ? 17.176 17.803 -22.024 1.00 92.56 238 ALA A CA 1
ATOM 1786 C C . ALA A 1 238 ? 17.246 18.349 -23.463 1.00 92.56 238 ALA A C 1
ATOM 1788 O O . ALA A 1 238 ? 18.179 18.030 -24.194 1.00 92.56 238 ALA A O 1
ATOM 1789 N N . LEU A 1 239 ? 16.276 19.170 -23.878 1.00 94.75 239 LEU A N 1
ATOM 1790 C CA . LEU A 1 239 ? 16.246 19.792 -25.205 1.00 94.75 239 LEU A CA 1
ATOM 1791 C C . LEU A 1 239 ? 17.025 21.112 -25.274 1.00 94.75 239 LEU A C 1
ATOM 1793 O O . LEU A 1 239 ? 17.378 21.547 -26.369 1.00 94.75 239 LEU A O 1
ATOM 1797 N N . THR A 1 240 ? 17.310 21.747 -24.133 1.00 94.50 240 THR A N 1
ATOM 1798 C CA . THR A 1 240 ? 17.999 23.048 -24.095 1.00 94.50 240 THR A CA 1
ATOM 1799 C C . THR A 1 240 ? 19.426 22.943 -24.628 1.00 94.50 240 THR A C 1
ATOM 1801 O O . THR A 1 240 ? 19.847 23.806 -25.394 1.00 94.50 240 THR A O 1
ATOM 1804 N N . GLU A 1 241 ? 20.152 21.881 -24.271 1.00 90.00 241 GLU A N 1
ATOM 1805 C CA . GLU A 1 241 ? 21.529 21.659 -24.729 1.00 90.00 241 GLU A CA 1
ATOM 1806 C C . GLU A 1 241 ? 21.635 21.474 -26.262 1.00 90.00 241 GLU A C 1
ATOM 1808 O O . GLU A 1 241 ? 22.419 22.193 -26.880 1.00 90.00 241 GLU A O 1
ATOM 1813 N N . PRO A 1 242 ? 20.851 20.590 -26.916 1.00 92.06 242 PRO A N 1
ATOM 1814 C CA . PRO A 1 242 ? 20.965 20.370 -28.361 1.00 92.06 242 PRO A CA 1
ATOM 1815 C C . PRO A 1 242 ? 20.250 21.401 -29.251 1.00 92.06 242 PRO A C 1
ATOM 1817 O O . PRO A 1 242 ? 20.629 21.538 -30.413 1.00 92.06 242 PRO A O 1
ATOM 1820 N N . LEU A 1 243 ? 19.196 22.079 -28.774 1.00 91.94 243 LEU A N 1
ATOM 1821 C CA . LEU A 1 243 ? 18.307 22.890 -29.627 1.00 91.94 243 LEU A CA 1
ATOM 1822 C C . LEU A 1 243 ? 18.210 24.368 -29.226 1.00 91.94 243 LEU A C 1
ATOM 1824 O O . LEU A 1 243 ? 17.658 25.152 -29.994 1.00 91.94 243 LEU A O 1
ATOM 1828 N N . GLY A 1 244 ? 18.731 24.753 -28.059 1.00 92.31 244 GLY A N 1
ATOM 1829 C CA . GLY A 1 244 ? 18.578 26.097 -27.505 1.00 92.31 244 GLY A CA 1
ATOM 1830 C C . GLY A 1 244 ? 17.269 26.296 -26.730 1.00 92.31 244 GLY A C 1
ATOM 1831 O O . GLY A 1 244 ? 16.286 25.569 -26.889 1.00 92.31 244 GLY A O 1
ATOM 1832 N N . THR A 1 245 ? 17.261 27.299 -25.850 1.00 91.19 245 THR A N 1
ATOM 1833 C CA . THR A 1 245 ? 16.193 27.522 -24.858 1.00 91.19 245 THR A CA 1
ATOM 1834 C C . THR A 1 245 ? 14.829 27.813 -25.487 1.00 91.19 245 THR A C 1
ATOM 1836 O O . THR A 1 245 ? 13.810 27.326 -25.000 1.00 91.19 245 THR A O 1
ATOM 1839 N N . GLU A 1 246 ? 14.793 28.589 -26.571 1.00 91.12 246 GLU A N 1
ATOM 1840 C CA . GLU A 1 246 ? 13.543 29.013 -27.211 1.00 91.12 246 GLU A CA 1
ATOM 1841 C C . GLU A 1 246 ? 12.833 27.829 -27.888 1.00 91.12 246 GLU A C 1
ATOM 1843 O O . GLU A 1 246 ? 11.645 27.578 -27.667 1.00 91.12 246 GLU A O 1
ATOM 1848 N N . GLN A 1 247 ? 13.578 27.034 -28.661 1.00 90.94 247 GLN A N 1
ATOM 1849 C CA . GLN A 1 247 ? 13.055 25.836 -29.311 1.00 90.94 247 GLN A CA 1
ATOM 1850 C C . GLN A 1 247 ? 12.670 24.765 -28.282 1.00 90.94 247 GLN A C 1
ATOM 1852 O O . GLN A 1 247 ? 11.631 24.121 -28.448 1.00 90.94 247 GLN A O 1
ATOM 1857 N N . ALA A 1 248 ? 13.453 24.599 -27.210 1.00 92.38 248 ALA A N 1
ATOM 1858 C CA . ALA A 1 248 ? 13.165 23.644 -26.143 1.00 92.38 248 ALA A CA 1
ATOM 1859 C C . ALA A 1 248 ? 11.829 23.938 -25.446 1.00 92.38 248 ALA A C 1
ATOM 1861 O O . ALA A 1 248 ? 11.002 23.036 -25.310 1.00 92.38 248 ALA A O 1
ATOM 1862 N N . GLN A 1 249 ? 11.572 25.198 -25.078 1.00 91.81 249 GLN A N 1
ATOM 1863 C CA . GLN A 1 249 ? 10.306 25.603 -24.453 1.00 91.81 249 GLN A CA 1
ATOM 1864 C C . GLN A 1 249 ? 9.105 25.426 -25.388 1.00 91.81 249 GLN A C 1
ATOM 1866 O O . GLN A 1 249 ? 8.013 25.091 -24.930 1.00 91.81 249 GLN A O 1
ATOM 1871 N N . ARG A 1 250 ? 9.296 25.611 -26.700 1.00 93.31 250 ARG A N 1
ATOM 1872 C CA . ARG A 1 250 ? 8.232 25.416 -27.693 1.00 93.31 250 ARG A CA 1
ATOM 1873 C C . ARG A 1 250 ? 7.907 23.938 -27.933 1.00 93.31 250 ARG A C 1
ATOM 1875 O O . ARG A 1 250 ? 6.746 23.601 -28.143 1.00 93.31 250 ARG A O 1
ATOM 1882 N N . LEU A 1 251 ? 8.915 23.063 -27.936 1.00 93.94 251 LEU A N 1
ATOM 1883 C CA . LEU A 1 251 ? 8.757 21.645 -28.285 1.00 93.94 251 LEU A CA 1
ATOM 1884 C C . LEU A 1 251 ? 8.437 20.749 -27.085 1.00 93.94 251 LEU A C 1
ATOM 1886 O O . LEU A 1 251 ? 7.733 19.752 -27.252 1.00 93.94 251 LEU A O 1
ATOM 1890 N N . ALA A 1 252 ? 8.904 21.091 -25.881 1.00 93.50 252 ALA A N 1
ATOM 1891 C CA . ALA A 1 252 ? 8.701 20.264 -24.693 1.00 93.50 252 ALA A CA 1
ATOM 1892 C C . ALA A 1 252 ? 7.217 19.960 -24.392 1.00 93.50 252 ALA A C 1
ATOM 1894 O O . ALA A 1 252 ? 6.911 18.788 -24.160 1.00 93.50 252 ALA A O 1
ATOM 1895 N N . PRO A 1 253 ? 6.270 20.922 -24.474 1.00 93.88 253 PRO A N 1
ATOM 1896 C CA . PRO A 1 253 ? 4.854 20.621 -24.279 1.00 93.88 253 PRO A CA 1
ATOM 1897 C C . PRO A 1 253 ? 4.311 19.615 -25.293 1.00 93.88 253 PRO A C 1
ATOM 1899 O O . PRO A 1 253 ? 3.588 18.705 -24.908 1.00 93.88 253 PRO A O 1
ATOM 1902 N N . ALA A 1 254 ? 4.693 19.726 -26.570 1.00 94.56 254 ALA A N 1
ATOM 1903 C CA . ALA A 1 254 ? 4.235 18.808 -27.613 1.00 94.56 254 ALA A CA 1
ATOM 1904 C C . ALA A 1 254 ? 4.728 17.368 -27.373 1.00 94.56 254 ALA A C 1
ATOM 1906 O O . ALA A 1 254 ? 3.970 16.409 -27.533 1.00 94.56 254 ALA A O 1
ATOM 1907 N N . VAL A 1 255 ? 5.982 17.214 -26.936 1.00 94.12 255 VAL A N 1
ATOM 1908 C CA . VAL A 1 255 ? 6.561 15.907 -26.584 1.00 94.12 255 VAL A CA 1
ATOM 1909 C C . VAL A 1 255 ? 5.855 15.307 -25.368 1.00 94.12 255 VAL A C 1
ATOM 1911 O O . VAL A 1 255 ? 5.459 14.143 -25.402 1.00 94.12 255 VAL A O 1
ATOM 1914 N N . VAL A 1 256 ? 5.663 16.096 -24.307 1.00 93.00 256 VAL A N 1
ATOM 1915 C CA . VAL A 1 256 ? 4.994 15.632 -23.082 1.00 93.00 256 VAL A CA 1
ATOM 1916 C C . VAL A 1 256 ? 3.531 15.280 -23.346 1.00 93.00 256 VAL A C 1
ATOM 1918 O O . VAL A 1 256 ? 3.077 14.244 -22.870 1.00 93.00 256 VAL A O 1
ATOM 1921 N N . LEU A 1 257 ? 2.815 16.063 -24.156 1.00 91.81 257 LEU A N 1
ATOM 1922 C CA . LEU A 1 257 ? 1.448 15.738 -24.575 1.00 91.81 257 LEU A CA 1
ATOM 1923 C C . LEU A 1 257 ? 1.395 14.394 -25.308 1.00 91.81 257 LEU A C 1
ATOM 1925 O O . LEU A 1 257 ? 0.622 13.528 -24.920 1.00 91.81 257 LEU A O 1
ATOM 1929 N N . THR A 1 258 ? 2.291 14.165 -26.272 1.00 92.19 258 THR A N 1
ATOM 1930 C CA . THR A 1 258 ? 2.364 12.884 -26.999 1.00 92.19 258 THR A CA 1
ATOM 1931 C C . THR A 1 258 ? 2.645 11.708 -26.056 1.00 92.19 258 THR A C 1
ATOM 1933 O O . THR A 1 258 ? 2.068 10.629 -26.195 1.00 92.19 258 THR A O 1
ATOM 1936 N N . LEU A 1 259 ? 3.516 11.898 -25.061 1.00 88.19 259 LEU A N 1
ATOM 1937 C CA . LEU A 1 259 ? 3.786 10.886 -24.035 1.00 88.19 259 LEU A CA 1
ATOM 1938 C C . LEU A 1 259 ? 2.546 10.605 -23.177 1.00 88.19 259 LEU A C 1
ATOM 1940 O O . LEU A 1 259 ? 2.242 9.447 -22.900 1.00 88.19 259 LEU A O 1
ATOM 1944 N N . CYS A 1 260 ? 1.817 11.644 -22.771 1.00 88.25 260 CYS A N 1
ATOM 1945 C CA . CYS A 1 260 ? 0.579 11.500 -22.013 1.00 88.25 260 CYS A CA 1
ATOM 1946 C C . CYS A 1 260 ? -0.534 10.842 -22.835 1.00 88.25 260 CYS A C 1
ATOM 1948 O O . CYS A 1 260 ? -1.269 10.038 -22.278 1.00 88.25 260 CYS A O 1
ATOM 1950 N N . ASP A 1 261 ? -0.634 11.106 -24.135 1.00 85.94 261 ASP A N 1
ATOM 1951 C CA . ASP A 1 261 ? -1.645 10.483 -24.996 1.00 85.94 261 ASP A CA 1
ATOM 1952 C C . ASP A 1 261 ? -1.347 8.998 -25.253 1.00 85.94 261 ASP A C 1
ATOM 1954 O O . ASP A 1 261 ? -2.258 8.179 -25.342 1.00 85.94 261 ASP A O 1
ATOM 1958 N N . THR A 1 262 ? -0.065 8.632 -25.344 1.00 81.81 262 THR A N 1
ATOM 1959 C CA . THR A 1 262 ? 0.364 7.253 -25.638 1.00 81.81 262 THR A CA 1
ATOM 1960 C C . THR A 1 262 ? 0.441 6.362 -24.402 1.00 81.81 262 THR A C 1
ATOM 1962 O O . THR A 1 262 ? 0.094 5.184 -24.467 1.00 81.81 262 THR A O 1
ATOM 1965 N N . VAL A 1 263 ? 0.909 6.898 -23.274 1.00 77.88 263 VAL A N 1
ATOM 1966 C CA . VAL A 1 263 ? 1.121 6.142 -22.025 1.00 77.88 263 VAL A CA 1
ATOM 1967 C C . VAL A 1 263 ? 0.010 6.413 -21.000 1.00 77.88 263 VAL A C 1
ATOM 1969 O O . VAL A 1 263 ? -0.140 5.669 -20.026 1.00 77.88 263 VAL A O 1
ATOM 1972 N N . GLY A 1 264 ? -0.785 7.466 -21.199 1.00 73.69 264 GLY A N 1
ATOM 1973 C CA . GLY A 1 264 ? -1.878 7.850 -20.311 1.00 73.69 264 GLY A CA 1
ATOM 1974 C C . GLY A 1 264 ? -2.959 6.782 -20.187 1.00 73.69 264 GLY A C 1
ATOM 1975 O O . GLY A 1 264 ? -3.148 5.927 -21.047 1.00 73.69 264 GLY A O 1
ATOM 1976 N N . GLY A 1 265 ? -3.652 6.791 -19.048 1.00 69.56 265 GLY A N 1
ATOM 1977 C CA . GLY A 1 265 ? -4.655 5.776 -18.705 1.00 69.56 265 GLY A CA 1
ATOM 1978 C C . GLY A 1 265 ? -4.075 4.442 -18.215 1.00 69.56 265 GLY A C 1
ATOM 1979 O O . GLY A 1 265 ? -4.815 3.642 -17.650 1.00 69.56 265 GLY A O 1
ATOM 1980 N N . SER A 1 266 ? -2.762 4.217 -18.348 1.00 62.72 266 SER A N 1
ATOM 1981 C CA . SER A 1 266 ? -2.077 3.013 -17.862 1.00 62.72 266 SER A CA 1
ATOM 1982 C C . SER A 1 266 ? -1.133 3.316 -16.693 1.00 62.72 266 SER A C 1
ATOM 1984 O O . SER A 1 266 ? -0.425 4.321 -16.678 1.00 62.72 266 SER A O 1
ATOM 1986 N N . VAL A 1 267 ? -1.070 2.420 -15.700 1.00 67.94 267 VAL A N 1
ATOM 1987 C CA . VAL A 1 267 ? -0.071 2.507 -14.620 1.00 67.94 267 VAL A CA 1
ATOM 1988 C C . VAL A 1 267 ? 1.249 1.918 -15.116 1.00 67.94 267 VAL A C 1
ATOM 1990 O O . VAL A 1 267 ? 1.399 0.700 -15.188 1.00 67.94 267 VAL A O 1
ATOM 1993 N N . CYS A 1 268 ? 2.218 2.776 -15.443 1.00 68.00 268 CYS A N 1
ATOM 1994 C CA . CYS A 1 268 ? 3.538 2.353 -15.913 1.00 68.00 268 CYS A CA 1
ATOM 1995 C C . CYS A 1 268 ? 4.600 2.454 -14.803 1.00 68.00 268 CYS A C 1
ATOM 1997 O O . CYS A 1 268 ? 4.767 3.501 -14.173 1.00 68.00 268 CYS A O 1
ATOM 1999 N N . TYR A 1 269 ? 5.342 1.367 -14.567 1.00 74.88 269 TYR A N 1
ATOM 2000 C CA . TYR A 1 269 ? 6.526 1.376 -13.706 1.00 74.88 269 TYR A CA 1
ATOM 2001 C C . TYR A 1 269 ? 7.779 1.658 -14.539 1.00 74.88 269 TYR A C 1
ATOM 2003 O O . TYR A 1 269 ? 8.168 0.850 -15.381 1.00 74.88 269 TYR A O 1
ATOM 2011 N N . LEU A 1 270 ? 8.443 2.781 -14.259 1.00 78.06 270 LEU A N 1
ATOM 2012 C CA . LEU A 1 270 ? 9.702 3.160 -14.898 1.00 78.06 270 LEU A CA 1
ATOM 2013 C C . LEU A 1 270 ? 10.892 2.771 -14.000 1.00 78.06 270 LEU A C 1
ATOM 2015 O O . LEU A 1 270 ? 11.043 3.341 -12.912 1.00 78.06 270 LEU A O 1
ATOM 2019 N N . PRO A 1 271 ? 11.745 1.813 -14.416 1.00 79.44 271 PRO A N 1
ATOM 2020 C CA . PRO A 1 271 ? 12.944 1.457 -13.664 1.00 79.44 271 PRO A CA 1
ATOM 2021 C C . PRO A 1 271 ? 13.959 2.613 -13.665 1.00 79.44 271 PRO A C 1
ATOM 2023 O O . PRO A 1 271 ? 13.961 3.455 -14.561 1.00 79.44 271 PRO A O 1
ATOM 2026 N N . ARG A 1 272 ? 14.861 2.647 -12.675 1.00 82.25 272 ARG A N 1
ATOM 2027 C CA . ARG A 1 272 ? 15.949 3.640 -12.575 1.00 82.25 272 ARG A CA 1
ATOM 2028 C C . ARG A 1 272 ? 17.322 2.971 -12.499 1.00 82.25 272 ARG A C 1
ATOM 2030 O O . ARG A 1 272 ? 17.438 1.800 -12.140 1.00 82.25 272 ARG A O 1
ATOM 2037 N N . GLY A 1 273 ? 18.365 3.746 -12.792 1.00 86.06 273 GLY A N 1
ATOM 2038 C CA . GLY A 1 273 ? 19.759 3.322 -12.658 1.00 86.06 273 GLY A CA 1
ATOM 2039 C C . GLY A 1 273 ? 20.178 2.302 -13.717 1.00 86.06 273 GLY A C 1
ATOM 2040 O O . GLY A 1 273 ? 19.707 2.344 -14.853 1.00 86.06 273 GLY A O 1
ATOM 2041 N N . ALA A 1 274 ? 21.071 1.381 -13.344 1.00 85.44 274 ALA A N 1
ATOM 2042 C CA . ALA A 1 274 ? 21.735 0.466 -14.278 1.00 85.44 274 ALA A CA 1
ATOM 2043 C C . ALA A 1 274 ? 20.765 -0.350 -15.151 1.00 85.44 274 ALA A C 1
ATOM 2045 O O . ALA A 1 274 ? 21.034 -0.560 -16.331 1.00 85.44 274 ALA A O 1
ATOM 2046 N N . VAL A 1 275 ? 19.612 -0.747 -14.602 1.00 84.56 275 VAL A N 1
ATOM 2047 C CA . VAL A 1 275 ? 18.595 -1.524 -15.328 1.00 84.56 275 VAL A CA 1
ATOM 2048 C C . VAL A 1 275 ? 18.017 -0.737 -16.509 1.00 84.56 275 VAL A C 1
ATOM 2050 O O . VAL A 1 275 ? 17.827 -1.304 -17.582 1.00 84.56 275 VAL A O 1
ATOM 2053 N N . LEU A 1 276 ? 17.774 0.568 -16.340 1.00 87.88 276 LEU A N 1
ATOM 2054 C CA . LEU A 1 276 ? 17.256 1.422 -17.410 1.00 87.88 276 LEU A CA 1
ATOM 2055 C C . LEU A 1 276 ? 18.304 1.622 -18.509 1.00 87.88 276 LEU A C 1
ATOM 2057 O O . LEU A 1 276 ? 17.999 1.452 -19.686 1.00 87.88 276 LEU A O 1
ATOM 2061 N N . HIS A 1 277 ? 19.549 1.924 -18.132 1.00 88.44 277 HIS A N 1
ATOM 2062 C CA . HIS A 1 277 ? 20.637 2.083 -19.102 1.00 88.44 277 HIS A CA 1
ATOM 2063 C C . HIS A 1 277 ? 20.888 0.799 -19.895 1.00 88.44 277 HIS A C 1
ATOM 2065 O O . HIS A 1 277 ? 21.097 0.852 -21.106 1.00 88.44 277 HIS A O 1
ATOM 2071 N N . GLN A 1 278 ? 20.810 -0.356 -19.230 1.00 90.94 278 GLN A N 1
ATOM 2072 C CA . GLN A 1 278 ? 20.880 -1.652 -19.890 1.00 90.94 278 GLN A CA 1
ATOM 2073 C C . GLN A 1 278 ? 19.730 -1.837 -20.886 1.00 90.94 278 GLN A C 1
ATOM 2075 O O . GLN A 1 278 ? 19.986 -2.182 -22.032 1.00 90.94 278 GLN A O 1
ATOM 2080 N N . ALA A 1 279 ? 18.487 -1.554 -20.489 1.00 88.00 279 ALA A N 1
ATOM 2081 C CA . ALA A 1 279 ? 17.331 -1.686 -21.374 1.00 88.00 279 ALA A CA 1
ATOM 2082 C C . ALA A 1 279 ? 17.418 -0.769 -22.610 1.00 88.00 279 ALA A C 1
ATOM 2084 O O . ALA A 1 279 ? 17.112 -1.211 -23.715 1.00 88.00 279 ALA A O 1
ATOM 2085 N N . ILE A 1 280 ? 17.884 0.476 -22.445 1.00 92.12 280 ILE A N 1
ATOM 2086 C CA . ILE A 1 280 ? 18.087 1.420 -23.557 1.00 92.12 280 ILE A CA 1
ATOM 2087 C C . ILE A 1 280 ? 19.178 0.915 -24.507 1.00 92.12 280 ILE A C 1
ATOM 2089 O O . ILE A 1 280 ? 18.974 0.898 -25.719 1.00 92.12 280 ILE A O 1
ATOM 2093 N N . ARG A 1 281 ? 20.317 0.456 -23.972 1.00 94.50 281 ARG A N 1
ATOM 2094 C CA . ARG A 1 281 ? 21.391 -0.147 -24.776 1.00 94.50 281 ARG A CA 1
ATOM 2095 C C . ARG A 1 281 ? 20.882 -1.358 -25.554 1.00 94.50 281 ARG A C 1
ATOM 2097 O O . ARG A 1 281 ? 21.166 -1.489 -26.738 1.00 94.50 281 ARG A O 1
ATOM 2104 N N . ASP A 1 282 ? 20.141 -2.235 -24.888 1.00 94.31 282 ASP A N 1
ATOM 2105 C CA . ASP A 1 282 ? 19.615 -3.462 -25.479 1.00 94.31 282 ASP A CA 1
ATOM 2106 C C . ASP A 1 282 ? 18.586 -3.146 -26.586 1.00 94.31 282 ASP A C 1
ATOM 2108 O O . ASP A 1 282 ? 18.563 -3.823 -27.613 1.00 94.31 282 ASP A O 1
ATOM 2112 N N . ALA A 1 283 ? 17.784 -2.085 -26.427 1.00 91.06 283 ALA A N 1
ATOM 2113 C CA . ALA A 1 283 ? 16.877 -1.587 -27.463 1.00 91.06 283 ALA A CA 1
ATOM 2114 C C . ALA A 1 283 ? 17.630 -0.998 -28.670 1.00 91.06 283 ALA A C 1
ATOM 2116 O O . ALA A 1 283 ? 17.274 -1.283 -29.812 1.00 91.06 283 ALA A O 1
ATOM 2117 N N . GLN A 1 284 ? 18.700 -0.229 -28.438 1.00 93.81 284 GLN A N 1
ATOM 2118 C CA . GLN A 1 284 ? 19.565 0.279 -29.511 1.00 93.81 284 GLN A CA 1
ATOM 2119 C C . GLN A 1 284 ? 20.255 -0.859 -30.268 1.00 93.81 284 GLN A C 1
ATOM 2121 O O . GLN A 1 284 ? 20.255 -0.865 -31.494 1.00 93.81 284 GLN A O 1
ATOM 2126 N N . LEU A 1 285 ? 20.781 -1.856 -29.551 1.00 95.25 285 LEU A N 1
ATOM 2127 C CA . LEU A 1 285 ? 21.377 -3.049 -30.151 1.00 95.25 285 LEU A CA 1
ATOM 2128 C C . LEU A 1 285 ? 20.365 -3.783 -31.035 1.00 95.25 285 LEU A C 1
ATOM 2130 O O . LEU A 1 285 ? 20.698 -4.194 -32.145 1.00 95.25 285 LEU A O 1
ATOM 2134 N N . PHE A 1 286 ? 19.125 -3.931 -30.566 1.00 94.19 286 PHE A N 1
ATOM 2135 C CA . PHE A 1 286 ? 18.066 -4.555 -31.351 1.00 94.19 286 PHE A CA 1
ATOM 2136 C C . PHE A 1 286 ? 17.697 -3.741 -32.594 1.00 94.19 286 PHE A C 1
ATOM 2138 O O . PHE A 1 286 ? 17.507 -4.324 -33.659 1.00 94.19 286 PHE A O 1
ATOM 2145 N N . HIS A 1 287 ? 17.642 -2.411 -32.490 1.00 92.81 287 HIS A N 1
ATOM 2146 C CA . HIS A 1 287 ? 17.426 -1.526 -33.634 1.00 92.81 287 HIS A CA 1
ATOM 2147 C C . HIS A 1 287 ? 18.541 -1.673 -34.685 1.00 92.81 287 HIS A C 1
ATOM 2149 O O . HIS A 1 287 ? 18.263 -1.902 -35.862 1.00 92.81 287 HIS A O 1
ATOM 2155 N N . ASP A 1 288 ? 19.799 -1.633 -34.251 1.00 93.75 288 ASP A N 1
ATOM 2156 C CA . ASP A 1 288 ? 20.990 -1.815 -35.087 1.00 93.75 288 ASP A CA 1
ATOM 2157 C C . ASP A 1 288 ? 21.037 -3.187 -35.776 1.00 93.75 288 ASP A C 1
ATOM 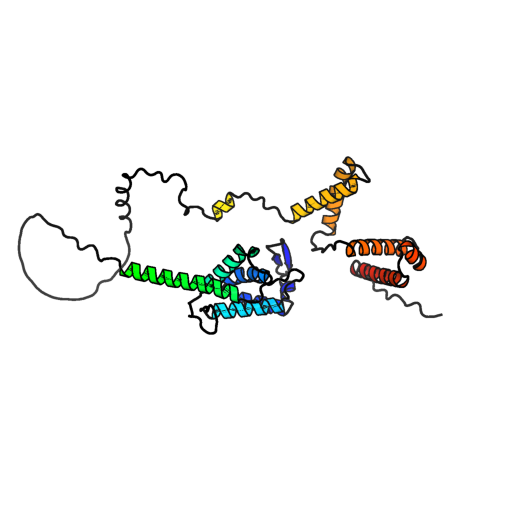2159 O O . ASP A 1 288 ? 21.498 -3.313 -36.911 1.00 93.75 288 ASP A O 1
ATOM 2163 N N . TRP A 1 289 ? 20.546 -4.224 -35.102 1.00 94.31 289 TRP A N 1
ATOM 2164 C CA . TRP A 1 289 ? 20.396 -5.555 -35.679 1.00 94.31 289 TRP A CA 1
ATOM 2165 C C . TRP A 1 289 ? 19.245 -5.612 -36.699 1.00 94.31 289 TRP A C 1
ATOM 2167 O O . TRP A 1 289 ? 19.422 -6.116 -37.808 1.00 94.31 289 TRP A O 1
ATOM 2177 N N . ARG A 1 290 ? 18.063 -5.089 -36.341 1.00 90.69 290 ARG A N 1
ATOM 2178 C CA . ARG A 1 290 ? 16.817 -5.227 -37.118 1.00 90.69 290 ARG A CA 1
ATOM 2179 C C . ARG A 1 290 ? 16.763 -4.338 -38.358 1.00 90.69 290 ARG A C 1
ATOM 2181 O O . ARG A 1 290 ? 16.177 -4.754 -39.360 1.00 90.69 290 ARG A O 1
ATOM 2188 N N . TYR A 1 291 ? 17.314 -3.131 -38.260 1.00 90.31 291 TYR A N 1
ATOM 2189 C CA . TYR A 1 291 ? 17.273 -2.100 -39.301 1.00 90.31 291 TYR A CA 1
ATOM 2190 C C . TYR A 1 291 ? 18.670 -1.709 -39.785 1.00 90.31 291 TYR A C 1
ATOM 2192 O O . TYR A 1 291 ? 18.840 -1.399 -40.959 1.00 90.31 291 TYR A O 1
ATOM 2200 N N . GLY A 1 292 ? 19.678 -1.766 -38.910 1.00 85.75 292 GLY A N 1
ATOM 2201 C CA . GLY A 1 292 ? 21.066 -1.450 -39.264 1.00 85.75 292 GLY A CA 1
ATOM 2202 C C . GLY A 1 292 ? 21.826 -2.581 -39.971 1.00 85.75 292 GLY A C 1
ATOM 2203 O O . GLY A 1 292 ? 22.942 -2.355 -40.431 1.00 85.75 292 GLY A O 1
ATOM 2204 N N . GLY A 1 293 ? 21.260 -3.792 -40.061 1.00 88.06 293 GLY A N 1
ATOM 2205 C CA . GLY A 1 293 ? 21.847 -4.925 -40.792 1.00 88.06 293 GLY A CA 1
ATOM 2206 C C . GLY A 1 293 ? 23.136 -5.494 -40.184 1.00 88.06 293 GLY A C 1
ATOM 2207 O O . GLY A 1 293 ? 23.849 -6.257 -40.836 1.00 88.06 293 GLY A O 1
ATOM 2208 N N . LEU A 1 294 ? 23.467 -5.130 -38.942 1.00 90.00 294 LEU A N 1
ATOM 2209 C CA . LEU A 1 294 ? 24.684 -5.586 -38.277 1.00 90.00 294 LEU A CA 1
ATOM 2210 C C . LEU A 1 294 ? 24.553 -7.043 -37.813 1.00 90.00 294 LEU A C 1
ATOM 2212 O O . LEU A 1 294 ? 23.605 -7.419 -37.124 1.00 90.00 294 LEU A O 1
ATOM 2216 N N . LEU A 1 295 ? 25.557 -7.863 -38.136 1.00 92.19 295 LEU A N 1
ATOM 2217 C CA . LEU A 1 295 ? 25.608 -9.259 -37.700 1.00 92.19 295 LEU A CA 1
ATOM 2218 C C . LEU A 1 295 ? 25.932 -9.375 -36.193 1.00 92.19 295 LEU A C 1
ATOM 2220 O O . LEU A 1 295 ? 26.689 -8.551 -35.662 1.00 92.19 295 LEU A O 1
ATOM 2224 N N . PRO A 1 296 ? 25.463 -10.432 -35.496 1.00 91.62 296 PRO A N 1
ATOM 2225 C CA . PRO A 1 296 ? 25.690 -10.619 -34.056 1.00 91.62 296 PRO A CA 1
ATOM 2226 C C . PRO A 1 296 ? 27.156 -10.504 -33.580 1.00 91.62 296 PRO A C 1
ATOM 2228 O O . PRO A 1 296 ? 27.388 -9.881 -32.540 1.00 91.62 296 PRO A O 1
ATOM 2231 N N . PRO A 1 297 ? 28.178 -10.989 -34.318 1.00 92.88 297 PRO A N 1
ATOM 2232 C CA . PRO A 1 297 ? 29.579 -10.801 -33.925 1.00 92.88 297 PRO A CA 1
ATOM 2233 C C . PRO A 1 297 ? 30.053 -9.340 -33.979 1.00 92.88 297 PRO A C 1
ATOM 2235 O O . PRO A 1 297 ? 30.892 -8.927 -33.176 1.00 92.88 297 PRO A O 1
ATOM 2238 N N . ALA A 1 298 ? 29.523 -8.540 -34.908 1.00 92.94 298 ALA A N 1
ATOM 2239 C CA . ALA A 1 298 ? 29.847 -7.119 -35.014 1.00 92.94 298 ALA A CA 1
ATOM 2240 C C . ALA A 1 298 ? 29.196 -6.318 -33.874 1.00 92.94 298 ALA A C 1
ATOM 2242 O O . ALA A 1 298 ? 29.840 -5.454 -33.275 1.00 92.94 298 ALA A O 1
ATOM 2243 N N . LEU A 1 299 ? 27.958 -6.668 -33.509 1.00 93.50 299 LEU A N 1
ATOM 2244 C CA . LEU A 1 299 ? 27.245 -6.086 -32.367 1.00 93.50 299 LEU A CA 1
ATOM 2245 C C . LEU A 1 299 ? 27.954 -6.383 -31.040 1.00 93.50 299 LEU A C 1
ATOM 2247 O O . LEU A 1 299 ? 28.122 -5.479 -30.222 1.00 93.50 299 LEU A O 1
ATOM 2251 N N . ALA A 1 300 ? 28.446 -7.612 -30.857 1.00 95.31 300 ALA A N 1
ATOM 2252 C CA . ALA A 1 300 ? 29.230 -8.001 -29.685 1.00 95.31 300 ALA A CA 1
ATOM 2253 C C . ALA A 1 300 ? 30.460 -7.095 -29.488 1.00 95.31 300 ALA A C 1
ATOM 2255 O O . ALA A 1 300 ? 30.725 -6.634 -28.378 1.00 95.31 300 ALA A O 1
ATOM 2256 N N . ARG A 1 301 ? 31.170 -6.757 -30.575 1.00 95.19 301 ARG A N 1
ATOM 2257 C CA . ARG A 1 301 ? 32.314 -5.828 -30.537 1.00 95.19 301 ARG A CA 1
ATOM 2258 C C . ARG A 1 301 ? 31.883 -4.386 -30.263 1.00 95.19 301 ARG A C 1
ATOM 2260 O O . ARG A 1 301 ? 32.475 -3.745 -29.398 1.00 95.19 301 ARG A O 1
ATOM 2267 N N . LYS A 1 302 ? 30.848 -3.890 -30.956 1.00 94.38 302 LYS A N 1
ATOM 2268 C CA . LYS A 1 302 ? 30.347 -2.508 -30.817 1.00 94.38 302 LYS A CA 1
ATOM 2269 C C . LYS A 1 302 ? 29.885 -2.208 -29.389 1.00 94.38 302 LYS A C 1
ATOM 2271 O O . LYS A 1 302 ? 30.271 -1.193 -28.819 1.00 94.38 302 LYS A O 1
ATOM 2276 N N . TYR A 1 303 ? 29.103 -3.113 -28.804 1.00 93.38 303 TYR A N 1
ATOM 2277 C CA . TYR A 1 303 ? 28.524 -2.950 -27.468 1.00 93.38 303 TYR A CA 1
ATOM 2278 C C . TYR A 1 303 ? 29.369 -3.565 -26.344 1.00 93.38 303 TYR A C 1
ATOM 2280 O O . TYR A 1 303 ? 28.991 -3.454 -25.179 1.00 93.38 303 TYR A O 1
ATOM 2288 N N . ARG A 1 304 ? 30.517 -4.179 -26.675 1.00 94.44 304 ARG A N 1
ATOM 2289 C CA . ARG A 1 304 ? 31.425 -4.869 -25.738 1.00 94.44 304 ARG A CA 1
ATOM 2290 C C . ARG A 1 304 ? 30.705 -5.932 -24.899 1.00 94.44 304 ARG A C 1
ATOM 2292 O O . ARG A 1 304 ? 30.799 -5.951 -23.675 1.00 94.44 304 ARG A O 1
ATOM 2299 N N . LEU A 1 305 ? 29.969 -6.807 -25.577 1.00 94.62 305 LEU A N 1
ATOM 2300 C CA . LEU A 1 305 ? 29.198 -7.899 -24.983 1.00 94.62 305 LEU A CA 1
ATOM 2301 C C . LEU A 1 305 ? 29.691 -9.255 -25.486 1.00 94.62 305 LEU A C 1
ATOM 2303 O O . LEU A 1 305 ? 30.286 -9.358 -26.558 1.00 94.62 305 LEU A O 1
ATOM 2307 N N . ALA A 1 306 ? 29.400 -10.311 -24.729 1.00 95.38 306 ALA A N 1
ATOM 2308 C CA . ALA A 1 306 ? 29.564 -11.671 -25.221 1.00 95.38 306 ALA A CA 1
ATOM 2309 C C . ALA A 1 306 ? 28.550 -11.953 -26.341 1.00 95.38 306 ALA A C 1
ATOM 2311 O O . ALA A 1 306 ? 27.402 -11.508 -26.282 1.00 95.38 306 ALA A O 1
ATOM 2312 N N . VAL A 1 307 ? 28.957 -12.735 -27.345 1.00 92.56 307 VAL A N 1
ATOM 2313 C CA . VAL A 1 307 ? 28.104 -13.085 -28.497 1.00 92.56 307 VAL A CA 1
ATOM 2314 C C . VAL A 1 307 ? 26.815 -13.782 -28.047 1.00 92.56 307 VAL A C 1
ATOM 2316 O O . VAL A 1 307 ? 25.745 -13.493 -28.572 1.00 92.56 307 VAL A O 1
ATOM 2319 N N . GLN A 1 308 ? 26.893 -14.642 -27.031 1.00 93.44 308 GLN A N 1
ATOM 2320 C CA . GLN A 1 308 ? 25.722 -15.311 -26.463 1.00 93.44 308 GLN A CA 1
ATOM 2321 C C . GLN A 1 308 ? 24.702 -14.309 -25.896 1.00 93.44 308 GLN A C 1
ATOM 2323 O O . GLN A 1 308 ? 23.519 -14.389 -26.210 1.00 93.44 308 GLN A O 1
ATOM 2328 N N . THR A 1 309 ? 25.166 -13.300 -25.154 1.00 92.31 309 THR A N 1
ATOM 2329 C CA . THR A 1 309 ? 24.309 -12.241 -24.601 1.00 92.31 309 THR A CA 1
ATOM 2330 C C . THR A 1 309 ? 23.626 -11.423 -25.698 1.00 92.31 309 THR A C 1
ATOM 2332 O O . THR A 1 309 ? 22.485 -11.008 -25.532 1.00 92.31 309 THR A O 1
ATOM 2335 N N . VAL A 1 310 ? 24.281 -11.214 -26.845 1.00 94.31 310 VAL A N 1
ATOM 2336 C CA . VAL A 1 310 ? 23.661 -10.546 -28.003 1.00 94.31 310 VAL A CA 1
ATOM 2337 C C . VAL A 1 310 ? 22.460 -11.346 -28.513 1.00 94.31 310 VAL A C 1
ATOM 2339 O O . VAL A 1 310 ? 21.393 -10.772 -28.725 1.00 94.31 310 VAL A O 1
ATOM 2342 N N . TYR A 1 311 ? 22.597 -12.667 -28.660 1.00 94.19 311 TYR A N 1
ATOM 2343 C CA . TYR A 1 311 ? 21.481 -13.525 -29.065 1.00 94.19 311 TYR A CA 1
ATOM 2344 C C . TYR A 1 311 ? 20.351 -13.542 -28.030 1.00 94.19 311 TYR A C 1
ATOM 2346 O O . TYR A 1 311 ? 19.183 -13.446 -28.406 1.00 94.19 311 TYR A O 1
ATOM 2354 N N . GLU A 1 312 ? 20.680 -13.592 -26.737 1.00 93.62 312 GLU A N 1
ATOM 2355 C CA . GLU A 1 312 ? 19.699 -13.510 -25.647 1.00 93.62 312 GLU A CA 1
ATOM 2356 C C . GLU A 1 312 ? 18.921 -12.185 -25.675 1.00 93.62 312 GLU A C 1
ATOM 2358 O O . GLU A 1 312 ? 17.695 -12.181 -25.536 1.00 93.62 312 GLU A O 1
ATOM 2363 N N . ILE A 1 313 ? 19.609 -11.062 -25.912 1.00 93.75 313 ILE A N 1
ATOM 2364 C CA . ILE A 1 313 ? 18.983 -9.741 -26.054 1.00 93.75 313 ILE A CA 1
ATOM 2365 C C . ILE A 1 313 ? 18.032 -9.725 -27.253 1.00 93.75 313 ILE A C 1
ATOM 2367 O O . ILE A 1 313 ? 16.888 -9.293 -27.112 1.00 93.75 313 ILE A O 1
ATOM 2371 N N . ILE A 1 314 ? 18.462 -10.226 -28.416 1.00 93.31 314 ILE A N 1
ATOM 2372 C CA . ILE A 1 314 ? 17.620 -10.274 -29.620 1.00 93.31 314 ILE A CA 1
ATOM 2373 C C . ILE A 1 314 ? 16.371 -11.127 -29.369 1.00 93.31 314 ILE A C 1
ATOM 2375 O O . ILE A 1 314 ? 15.262 -10.692 -29.680 1.00 93.31 314 ILE A O 1
ATOM 2379 N N . ALA A 1 315 ? 16.527 -12.312 -28.774 1.00 91.88 315 ALA A N 1
ATOM 2380 C CA . ALA A 1 315 ? 15.409 -13.195 -28.455 1.00 91.88 315 ALA A CA 1
ATOM 2381 C C . ALA A 1 315 ? 14.407 -12.521 -27.503 1.00 91.88 315 ALA A C 1
ATOM 2383 O O . ALA A 1 315 ? 13.201 -12.526 -27.759 1.00 91.88 315 ALA A O 1
ATOM 2384 N N . ARG A 1 316 ? 14.910 -11.872 -26.446 1.00 89.31 316 ARG A N 1
ATOM 2385 C CA . ARG A 1 316 ? 14.092 -11.132 -25.479 1.00 89.31 316 ARG A CA 1
ATOM 2386 C C . ARG A 1 316 ? 13.343 -9.960 -26.119 1.00 89.31 316 ARG A C 1
ATOM 2388 O O . ARG A 1 316 ? 12.183 -9.737 -25.788 1.00 89.31 316 ARG A O 1
ATOM 2395 N N . GLN A 1 317 ? 13.980 -9.216 -27.021 1.00 89.69 317 GLN A N 1
ATOM 2396 C CA . GLN A 1 317 ? 13.367 -8.063 -27.691 1.00 89.69 317 GLN A CA 1
ATOM 2397 C C . GLN A 1 317 ? 12.306 -8.480 -28.720 1.00 89.69 317 GLN A C 1
ATOM 2399 O O . GLN A 1 317 ? 11.259 -7.843 -28.804 1.00 89.69 317 GLN A O 1
ATOM 2404 N N . ARG A 1 318 ? 12.501 -9.599 -29.433 1.00 87.00 318 ARG A N 1
ATOM 2405 C CA . ARG A 1 318 ? 11.455 -10.184 -30.295 1.00 87.00 318 ARG A CA 1
ATOM 2406 C C . ARG A 1 318 ? 10.218 -10.590 -29.496 1.00 87.00 318 ARG A C 1
ATOM 2408 O O . ARG A 1 318 ? 9.100 -10.335 -29.925 1.00 87.00 318 ARG A O 1
ATOM 2415 N N . GLU A 1 319 ? 10.418 -11.193 -28.328 1.00 84.25 319 GLU A N 1
ATOM 2416 C CA . GLU A 1 319 ? 9.320 -11.553 -27.428 1.00 84.25 319 GLU A CA 1
ATOM 2417 C C . GLU A 1 319 ? 8.560 -10.321 -26.919 1.00 84.25 319 GLU A C 1
ATOM 2419 O O . GLU A 1 319 ? 7.334 -10.337 -26.856 1.00 84.25 319 GLU A O 1
ATOM 2424 N N . LEU A 1 320 ? 9.267 -9.233 -26.597 1.00 80.44 320 LEU A N 1
ATOM 2425 C CA . LEU A 1 320 ? 8.634 -7.969 -26.212 1.00 80.44 320 LEU A CA 1
ATOM 2426 C C . LEU A 1 320 ? 7.806 -7.366 -27.354 1.00 80.44 320 LEU A C 1
ATOM 2428 O O . LEU A 1 320 ? 6.679 -6.943 -27.108 1.00 80.44 320 LEU A O 1
ATOM 2432 N N . ALA A 1 321 ? 8.323 -7.382 -28.585 1.00 77.19 321 ALA A N 1
ATOM 2433 C CA . ALA A 1 321 ? 7.599 -6.900 -29.760 1.00 77.19 321 ALA A CA 1
ATOM 2434 C C . ALA A 1 321 ? 6.313 -7.709 -30.016 1.00 77.19 321 ALA A C 1
ATOM 2436 O O . ALA A 1 321 ? 5.248 -7.121 -30.174 1.00 77.19 321 ALA A O 1
ATOM 2437 N N . ARG A 1 322 ? 6.377 -9.048 -29.932 1.00 78.44 322 ARG A N 1
ATOM 2438 C CA . ARG A 1 322 ? 5.199 -9.931 -30.071 1.00 78.44 322 ARG A CA 1
ATOM 2439 C C . ARG A 1 322 ? 4.106 -9.674 -29.035 1.00 78.44 322 ARG A C 1
ATOM 2441 O O . ARG A 1 322 ? 2.939 -9.924 -29.297 1.00 78.44 322 ARG A O 1
ATOM 2448 N N . ARG A 1 323 ? 4.466 -9.223 -27.833 1.00 72.62 323 ARG A N 1
ATOM 2449 C CA . ARG A 1 323 ? 3.480 -8.887 -26.792 1.00 72.62 323 ARG A CA 1
ATOM 2450 C C . ARG A 1 323 ? 2.792 -7.551 -27.039 1.00 72.62 323 ARG A C 1
ATOM 2452 O O . ARG A 1 323 ? 1.664 -7.379 -26.589 1.00 72.62 323 ARG A O 1
ATOM 2459 N N . GLN A 1 324 ? 3.484 -6.606 -27.675 1.00 65.38 324 GLN A N 1
ATOM 2460 C CA . GLN A 1 324 ? 2.941 -5.283 -27.996 1.00 65.38 324 GLN A CA 1
ATOM 2461 C C . GLN A 1 324 ? 2.046 -5.327 -29.232 1.00 65.38 324 GLN A C 1
ATOM 2463 O O . GLN A 1 324 ? 1.004 -4.680 -29.249 1.00 65.38 324 GLN A O 1
ATOM 2468 N N . GLU A 1 325 ? 2.425 -6.129 -30.220 1.00 62.91 325 GLU A N 1
ATOM 2469 C CA . GLU A 1 325 ? 1.634 -6.393 -31.412 1.00 62.91 325 GLU A CA 1
ATOM 2470 C C . GLU A 1 325 ? 1.347 -7.901 -31.442 1.00 62.91 325 GLU A C 1
ATOM 2472 O O . GLU A 1 325 ? 2.112 -8.660 -32.043 1.00 62.91 325 GLU A O 1
ATOM 2477 N N . PRO A 1 326 ? 0.323 -8.370 -30.691 1.00 51.22 326 PRO A N 1
ATOM 2478 C CA . PRO A 1 326 ? -0.053 -9.773 -30.699 1.00 51.22 326 PRO A CA 1
ATOM 2479 C C . PRO A 1 326 ? -0.389 -10.144 -32.133 1.00 51.22 326 PRO A C 1
ATOM 2481 O O . PRO A 1 326 ? -1.297 -9.566 -32.728 1.00 51.22 326 PRO A O 1
ATOM 2484 N N . ASP A 1 327 ? 0.404 -11.065 -32.668 1.00 53.84 327 ASP A N 1
ATOM 2485 C CA . ASP A 1 327 ? 0.342 -11.527 -34.043 1.00 53.84 327 ASP A CA 1
ATOM 2486 C C . ASP A 1 327 ? -1.110 -11.840 -34.429 1.00 53.84 327 ASP A C 1
ATOM 2488 O O . ASP A 1 327 ? -1.693 -12.838 -33.999 1.00 53.84 327 ASP A O 1
ATOM 2492 N N . LEU A 1 328 ? -1.721 -10.932 -35.195 1.00 54.28 328 LEU A N 1
ATOM 2493 C CA . LEU A 1 328 ? -3.093 -11.073 -35.679 1.00 54.28 328 LEU A CA 1
ATOM 2494 C C . LEU A 1 328 ? -3.203 -12.222 -36.692 1.00 54.28 328 LEU A C 1
ATOM 2496 O O . LEU A 1 328 ? -4.311 -12.677 -36.975 1.00 54.28 328 LEU A O 1
ATOM 2500 N N . PHE A 1 329 ? -2.067 -12.719 -37.194 1.00 51.97 329 PHE A N 1
ATOM 2501 C CA . PHE A 1 329 ? -1.984 -13.800 -38.161 1.00 51.97 329 PHE A CA 1
ATOM 2502 C C . PHE A 1 329 ? -0.824 -14.721 -37.799 1.00 51.97 329 PHE A C 1
ATOM 2504 O O . PHE A 1 329 ? 0.246 -14.615 -38.377 1.00 51.97 329 PHE A O 1
ATOM 2511 N N . GLY A 1 330 ? -1.071 -15.636 -36.857 1.00 45.50 330 GLY A N 1
ATOM 2512 C CA . GLY A 1 330 ? -0.113 -16.643 -36.402 1.00 45.50 330 GLY A CA 1
ATOM 2513 C C . GLY A 1 330 ? 0.614 -17.348 -37.545 1.00 45.50 330 GLY A C 1
ATOM 2514 O O . GLY A 1 330 ? 0.131 -18.359 -38.055 1.00 45.50 330 GLY A O 1
ATOM 2515 N N . PHE A 1 331 ? 1.798 -16.859 -37.897 1.00 43.78 331 PHE A N 1
ATOM 2516 C CA . PHE A 1 331 ? 2.746 -17.607 -38.702 1.00 43.78 331 PHE A CA 1
ATOM 2517 C C . PHE A 1 331 ? 3.731 -18.238 -37.733 1.00 43.78 331 PHE A C 1
ATOM 2519 O O . PHE A 1 331 ? 4.571 -17.577 -37.125 1.00 43.78 331 PHE A O 1
ATOM 2526 N N . GLN A 1 332 ? 3.583 -19.550 -37.547 1.00 41.38 332 GLN A N 1
ATOM 2527 C CA . GLN A 1 332 ? 4.653 -20.353 -36.981 1.00 41.38 332 GLN A CA 1
ATOM 2528 C C . GLN A 1 332 ? 5.875 -20.124 -37.869 1.00 41.38 332 GLN A C 1
ATOM 2530 O O . GLN A 1 332 ? 5.812 -20.404 -39.064 1.00 41.38 332 GLN A O 1
ATOM 2535 N N . ASP A 1 333 ? 6.944 -19.566 -37.297 1.00 40.16 333 ASP A N 1
ATOM 2536 C CA . ASP A 1 333 ? 8.248 -19.525 -37.948 1.00 40.16 333 ASP A CA 1
ATOM 2537 C C . ASP A 1 333 ? 8.567 -20.965 -38.369 1.00 40.16 333 ASP A C 1
ATOM 2539 O O . ASP A 1 333 ? 8.874 -21.808 -37.521 1.00 40.16 333 ASP A O 1
ATOM 2543 N N . GLU A 1 334 ? 8.433 -21.266 -39.664 1.00 37.97 334 GLU A N 1
ATOM 2544 C CA . GLU A 1 334 ? 8.917 -22.514 -40.226 1.00 37.97 334 GLU A CA 1
ATOM 2545 C C . GLU A 1 334 ? 10.410 -22.556 -39.928 1.00 37.97 334 GLU A C 1
ATOM 2547 O O . GLU A 1 334 ? 11.226 -21.825 -40.494 1.00 37.97 334 GLU A O 1
ATOM 2552 N N . THR A 1 335 ? 10.760 -23.382 -38.949 1.00 40.56 335 THR A N 1
ATOM 2553 C CA . THR A 1 335 ? 12.126 -23.776 -38.670 1.00 40.56 335 THR A CA 1
ATOM 2554 C C . THR A 1 335 ? 12.712 -24.304 -39.969 1.00 40.56 335 THR A C 1
ATOM 2556 O O . THR A 1 335 ? 12.395 -25.418 -40.384 1.00 40.56 335 THR A O 1
ATOM 2559 N N . GLY A 1 336 ? 13.552 -23.488 -40.609 1.00 40.44 336 GLY A N 1
ATOM 2560 C CA . GLY A 1 336 ? 14.408 -23.894 -41.712 1.00 40.44 336 GLY A CA 1
ATOM 2561 C C . GLY A 1 336 ? 15.222 -25.111 -41.289 1.00 40.44 336 GLY A C 1
ATOM 2562 O O . GLY A 1 336 ? 16.198 -25.003 -40.550 1.00 40.44 336 GLY A O 1
ATOM 2563 N N . GLY A 1 337 ? 14.752 -26.268 -41.737 1.00 40.59 337 GLY A N 1
ATOM 2564 C CA . GLY A 1 337 ? 15.272 -27.587 -41.430 1.00 40.59 337 GLY A CA 1
ATOM 2565 C C . GLY A 1 337 ? 14.845 -28.575 -42.508 1.00 40.59 337 GLY A C 1
ATOM 2566 O O . GLY A 1 337 ? 14.090 -29.499 -42.229 1.00 40.59 337 GLY A O 1
ATOM 2567 N N . SER A 1 338 ? 15.306 -28.369 -43.743 1.00 37.09 338 SER A N 1
ATOM 2568 C CA . SER A 1 338 ? 15.587 -29.448 -44.705 1.00 37.09 338 SER A CA 1
ATOM 2569 C C . SER A 1 338 ? 16.199 -28.903 -45.987 1.00 37.09 338 SER A C 1
ATOM 2571 O O . SER A 1 338 ? 15.490 -28.383 -46.844 1.00 37.09 338 SER A O 1
ATOM 2573 N N . THR A 1 339 ? 17.517 -29.067 -46.078 1.00 37.00 339 THR A N 1
ATOM 2574 C CA . THR A 1 339 ? 18.366 -29.569 -47.182 1.00 37.00 339 THR A CA 1
ATOM 2575 C C . THR A 1 339 ? 19.669 -28.797 -47.283 1.00 37.00 339 THR A C 1
ATOM 2577 O O . THR A 1 339 ? 19.646 -27.551 -47.213 1.00 37.00 339 THR A O 1
#

pLDDT: mean 74.56, std 21.83, range [27.44, 95.69]

Sequence (339 aa):
MSVRITCPSCGTDFPAEAGLVEGDAKRLGAVLAGMEPVLGRAALQYLHLFKPAKTSLRLARAVRLLAELADLADAGTVCRDERAGVRRPAAAELWAAGIEQM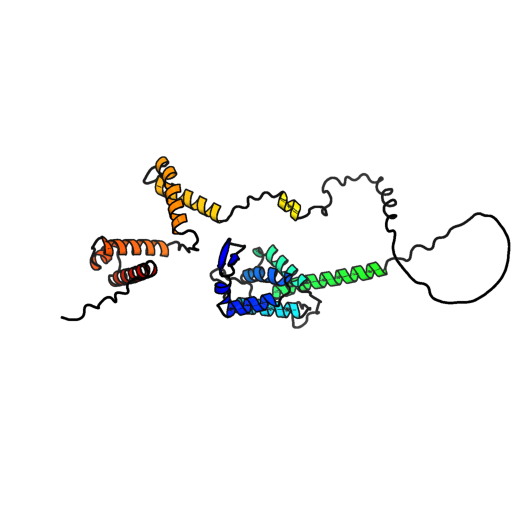LMQRDRLVLPLANHNYLRQIVFGMADAAEAAAERARAGAARRPATGRPGARGAGGCAHQRTALPGQPARVRRARQGGVRQARGRRQAALRRCGMSEDLFGGADQLDPAKALEHLQVPRTHRWEGTLRDMLDAVTHALTEPLGTEQAQRLAPAVVLTLCDTVGGSVCYLPRGAVLHQAIRDAQLFHDWRYGGLLPPALARKYRLAVQTVYEIIARQRELARRQEPDLFGFQDETGGST

Secondary structure (DSSP, 8-state):
---EEE-TTT--EEEHHHHHSSHHHHHHHHHHHHS-HHHHHHHHHHGGGG--SSSPPPHHHHHHHHHHHHHHHHT-EE-SSTTTPPPEE--HHHHHHHHHHHHHTGGGS-SSP-SSHHHHHHHHHHHHHHHHHHHHHHHHHHT-----PPP------------------------------SSSTTSTTSSTT------SS--TT---HHHHHHH-------HHHHHHHHHHHHHHHHHHHHH-HHHHHHHHHHHHHHHHHHHTTS------THHHHHHHHHHHHHHHHHTS---HHHHHHHHT--HHHHHHHHHHHHHHHHHHS--SS----------

Solvent-accessible surface area (backbone atoms only — not comparable to full-atom values): 21316 Å² total; per-residue (Å²): 135,80,58,73,43,66,41,91,87,78,65,55,73,43,53,46,62,74,63,45,68,47,71,48,41,44,51,37,50,53,52,47,70,74,39,60,70,68,32,38,60,41,50,63,62,50,54,59,49,50,34,48,98,89,52,82,68,54,54,66,58,53,32,52,55,49,48,55,50,48,55,50,39,73,63,40,42,35,42,60,43,92,90,81,43,72,76,35,69,33,56,51,67,47,51,24,52,31,46,52,54,49,63,77,45,46,93,79,54,78,76,46,47,90,72,63,61,67,52,36,41,46,32,30,54,53,29,52,52,50,50,57,49,51,50,51,51,53,53,54,63,70,64,58,74,93,80,80,84,88,87,84,87,86,89,87,86,89,87,86,89,82,90,87,88,88,86,85,85,90,88,82,88,87,82,86,88,87,86,94,81,88,82,72,86,81,68,74,80,76,68,87,80,66,97,69,90,90,82,84,74,81,68,92,86,73,73,53,68,71,60,57,51,69,71,51,78,67,77,88,72,54,74,63,58,58,51,52,48,53,49,43,54,52,45,25,56,67,31,26,79,84,61,35,65,70,54,12,63,67,45,22,60,60,53,52,48,52,50,45,71,71,52,51,101,56,95,79,87,81,75,70,66,71,65,38,57,49,52,53,52,51,51,50,53,43,47,37,40,77,74,63,71,48,51,62,72,57,49,16,63,76,70,72,46,56,53,67,56,47,53,52,47,46,54,54,51,53,54,51,49,43,68,76,52,62,69,90,69,84,70,76,79,77,73,91,78,88,133

Radius of gyration: 37.56 Å; Cα contacts (8 Å, |Δi|>4): 199; chains: 1; bounding box: 98×72×107 Å

Foldseek 3Di:
DFDWDADPVARDIDGPCVQCVDPLSVLLVVLLVPDDVLLSVLLVVLVVLQQDPPDGDDSNVSSVQSNVVRVQQVVQWAALDPPDGDTFGFHSNLLSVLSVVCVVVVVVDDPNDDHCNSSSNSSVVVRVVVVVVVVVVVVVVVPDDPDDDDDDDDDDDDDDDDDDDDDDDDDDDDDDDDDDPPDPPPPVPPPPPDPDDPPDDDDPPPCPVVVVVVPPPPPPDRPVNVVLVVQLVVQLVVCCVVPNNVVSNVCSVVVSVVVCVVCPPDDDDDDDDPVNVVVVLLVVLLCCVVPVVDDLVRSCVVSVHDSVVSVVSNVVVVVVVCVVVVPPPDDDPPPPDDD

Organism: NCBI:txid1475481

Mean predicted aligned error: 20.84 Å